Protein AF-0000000080837906 (afdb_homodimer)

Sequence (224 aa):
MLTATIVFLTDDVKPMAIIANVEKIESGSIPNSHRFKILDDYNNLSEENLKKIDYYVKNSFFSSGTLYINDEAYLGVLSLSTEKKVLGIILGRGDIYHSIQEANYILDIRKSMLTATIVFLTDDVKPMAIIANVEKIESGSIPNSHRFKILDDYNNLSEENLKKIDYYVKNSFFSSGTLYINDEAYLGVLSLSTEKKVLGIILGRGDIYHSIQEANYILDIRKS

Nearest PDB structures (foldseek):
  5jv4-assembly2_E  TM=4.848E-01  e=6.427E-02  Mycolicibacterium smegmatis
  2i51-assembly1_A  TM=5.368E-01  e=2.352E-01  Nostoc punctiforme PCC 73102
  6u73-assembly1_A  TM=5.885E-01  e=2.121E+00  Homo sapiens
  6eub-assembly1_A  TM=5.841E-01  e=2.512E+00  Homo sapiens
  3bdx-assembly4_C  TM=2.511E-01  e=5.534E+00  Homo sapiens

Radius of gyration: 17.69 Å; Cα contacts (8 Å, |Δi|>4): 581; chains: 2; bounding box: 36×53×39 Å

Secondary structure (DSSP, 8-state):
-EEEEEEEEBTTS-EEEEEEEEEEE--TTSTTEEEEEEPGGGB---HHHHHHHHHHHHSBSGGG-EEEETTEEEEEEEEEETTTTEEEEEE-SSS---SGGG-SEEEE-B--/-EEEEEEEE-TTS-EEEEEEEEEEE--TTSTTEEEEEEPGGGB---HHHHHHHHHHHHHSSGGG-EEEETTEEEEEEEEEETTTTEEEEEE-SSSS-SSGGG-SEEEE-B--

pLDDT: mean 78.9, std 16.52, range [35.41, 97.19]

Structure (mmCIF, N/CA/C/O backbone):
data_AF-0000000080837906-model_v1
#
loop_
_entity.id
_entity.type
_entity.pdbx_description
1 polymer 'Uncharacterized protein'
#
loop_
_atom_site.group_PDB
_atom_site.id
_atom_site.type_symbol
_atom_site.label_atom_id
_atom_site.label_alt_id
_atom_site.label_comp_id
_atom_site.label_asym_id
_atom_site.label_entity_id
_atom_site.label_seq_id
_atom_site.pdbx_PDB_ins_code
_atom_site.Cartn_x
_atom_site.Cartn_y
_atom_site.Cartn_z
_atom_site.occupancy
_atom_site.B_iso_or_equiv
_atom_site.auth_seq_id
_atom_site.auth_comp_id
_atom_site.auth_asym_id
_atom_site.auth_atom_id
_atom_site.pdbx_PDB_model_num
ATOM 1 N N . MET A 1 1 ? 6.27 -24.312 -0.341 1 88.06 1 MET A N 1
ATOM 2 C CA . MET A 1 1 ? 5.102 -23.641 -0.914 1 88.06 1 MET A CA 1
ATOM 3 C C . MET A 1 1 ? 4.641 -22.5 -0.02 1 88.06 1 MET A C 1
ATOM 5 O O . MET A 1 1 ? 4.598 -22.641 1.203 1 88.06 1 MET A O 1
ATOM 9 N N . LEU A 1 2 ? 4.566 -21.391 -0.572 1 92.31 2 LEU A N 1
ATOM 10 C CA . LEU A 1 2 ? 4.16 -20.188 0.135 1 92.31 2 LEU A CA 1
ATOM 11 C C . LEU A 1 2 ? 2.758 -19.75 -0.282 1 92.31 2 LEU A C 1
ATOM 13 O O . LEU A 1 2 ? 2.268 -20.156 -1.337 1 92.31 2 LEU A O 1
ATOM 17 N N . THR A 1 3 ? 2.146 -19.047 0.655 1 90.44 3 THR A N 1
ATOM 18 C CA . THR A 1 3 ? 0.866 -18.438 0.328 1 90.44 3 THR A CA 1
ATOM 19 C C . THR A 1 3 ? 1.02 -16.922 0.165 1 90.44 3 THR A C 1
ATOM 21 O O . THR A 1 3 ? 1.512 -16.25 1.068 1 90.44 3 THR A O 1
ATOM 24 N N . ALA A 1 4 ? 0.649 -16.484 -1.05 1 90.88 4 ALA A N 1
ATOM 25 C CA . ALA A 1 4 ? 0.619 -15.055 -1.327 1 90.88 4 ALA A CA 1
ATOM 26 C C . ALA A 1 4 ? -0.798 -14.508 -1.206 1 90.88 4 ALA A C 1
ATOM 28 O O . ALA A 1 4 ? -1.74 -15.062 -1.771 1 90.88 4 ALA A O 1
ATOM 29 N N . THR A 1 5 ? -0.917 -13.492 -0.417 1 84.31 5 THR A N 1
ATOM 30 C CA . THR A 1 5 ? -2.15 -12.711 -0.345 1 84.31 5 THR A CA 1
ATOM 31 C C . THR A 1 5 ? -1.899 -11.258 -0.741 1 84.31 5 THR A C 1
ATOM 33 O O . THR A 1 5 ? -1.139 -10.555 -0.077 1 84.31 5 THR A O 1
ATOM 36 N N . ILE A 1 6 ? -2.488 -10.828 -1.843 1 85.62 6 ILE A N 1
ATOM 37 C CA . ILE A 1 6 ? -2.377 -9.445 -2.316 1 85.62 6 ILE A CA 1
ATOM 38 C C . ILE A 1 6 ? -3.645 -8.68 -1.964 1 85.62 6 ILE A C 1
ATOM 40 O O . ILE A 1 6 ? -4.746 -9.055 -2.379 1 85.62 6 ILE A O 1
ATOM 44 N N . VAL A 1 7 ? -3.496 -7.68 -1.191 1 76.88 7 VAL A N 1
ATOM 45 C CA . VAL A 1 7 ? -4.625 -6.832 -0.827 1 76.88 7 VAL A CA 1
ATOM 46 C C . VAL A 1 7 ? -4.492 -5.473 -1.508 1 76.88 7 VAL A C 1
ATOM 48 O O . VAL A 1 7 ? -3.418 -4.867 -1.493 1 76.88 7 VAL A O 1
ATOM 51 N N . PHE A 1 8 ? -5.594 -5.117 -2.236 1 75.12 8 PHE A N 1
ATOM 52 C CA . PHE A 1 8 ? -5.547 -3.848 -2.951 1 75.12 8 PHE A CA 1
ATOM 53 C C . PHE A 1 8 ? -6.945 -3.264 -3.111 1 75.12 8 PHE A C 1
ATOM 55 O O . PHE A 1 8 ? -7.941 -3.928 -2.812 1 75.12 8 PHE A O 1
ATOM 62 N N . LEU A 1 9 ? -6.988 -2.09 -3.564 1 68.62 9 LEU A N 1
ATOM 63 C CA . LEU A 1 9 ? -8.258 -1.416 -3.807 1 68.62 9 LEU A CA 1
ATOM 64 C C . LEU A 1 9 ? -8.672 -1.539 -5.27 1 68.62 9 LEU A C 1
ATOM 66 O O . LEU A 1 9 ? -7.836 -1.418 -6.168 1 68.62 9 LEU A O 1
ATOM 70 N N . THR A 1 10 ? -9.922 -1.831 -5.441 1 72.5 10 THR A N 1
ATOM 71 C CA . THR A 1 10 ? -10.484 -1.793 -6.789 1 72.5 10 THR A CA 1
ATOM 72 C C . THR A 1 10 ? -10.664 -0.353 -7.258 1 72.5 10 THR A C 1
ATOM 74 O O . THR A 1 10 ? -10.336 0.588 -6.531 1 72.5 10 THR A O 1
ATOM 77 N N . ASP A 1 11 ? -11.188 -0.302 -8.539 1 65.5 11 ASP A N 1
ATOM 78 C CA . ASP A 1 11 ? -11.398 1.017 -9.125 1 65.5 11 ASP A CA 1
ATOM 79 C C . ASP A 1 11 ? -12.516 1.768 -8.406 1 65.5 11 ASP A C 1
ATOM 81 O O . ASP A 1 11 ? -12.555 3 -8.422 1 65.5 11 ASP A O 1
ATOM 85 N N . ASP A 1 12 ? -13.375 1.044 -7.746 1 61.69 12 ASP A N 1
ATOM 86 C CA . ASP A 1 12 ? -14.438 1.686 -6.973 1 61.69 12 ASP A CA 1
ATOM 87 C C . ASP A 1 12 ? -14.047 1.81 -5.5 1 61.69 12 ASP A C 1
ATOM 89 O O . ASP A 1 12 ? -14.906 1.987 -4.637 1 61.69 12 ASP A O 1
ATOM 93 N N . VAL A 1 13 ? -12.867 1.464 -5.238 1 57 13 VAL A N 1
ATOM 94 C CA . VAL A 1 13 ? -12.258 1.718 -3.939 1 57 13 VAL A CA 1
ATOM 95 C C . VAL A 1 13 ? -12.797 0.724 -2.912 1 57 13 VAL A C 1
ATOM 97 O O . VAL A 1 13 ? -13.102 1.099 -1.778 1 57 13 VAL A O 1
ATOM 100 N N . LYS A 1 14 ? -13.016 -0.473 -3.355 1 63.84 14 LYS A N 1
ATOM 101 C CA . LYS A 1 14 ? -13.352 -1.576 -2.461 1 63.84 14 LYS A CA 1
ATOM 102 C C . LYS A 1 14 ? -12.164 -2.52 -2.279 1 63.84 14 LYS A C 1
ATOM 104 O O . LYS A 1 14 ? -11.43 -2.789 -3.229 1 63.84 14 LYS A O 1
ATOM 109 N N . PRO A 1 15 ? -12.031 -2.91 -1.065 1 65.56 15 PRO A N 1
ATOM 110 C CA . PRO A 1 15 ? -10.922 -3.842 -0.843 1 65.56 15 PRO A CA 1
ATOM 111 C C . PRO A 1 15 ? -11.141 -5.191 -1.524 1 65.56 15 PRO A C 1
ATOM 113 O O . PRO A 1 15 ? -12.258 -5.715 -1.525 1 65.56 15 PRO A O 1
ATOM 116 N N . MET A 1 16 ? -10.047 -5.625 -2.135 1 79.19 16 MET A N 1
ATOM 117 C CA . MET A 1 16 ? -10.031 -6.938 -2.779 1 79.19 16 MET A CA 1
ATOM 118 C C . MET A 1 16 ? -8.758 -7.699 -2.434 1 79.19 16 MET A C 1
ATOM 120 O O . MET A 1 16 ? -7.707 -7.094 -2.201 1 79.19 16 MET A O 1
ATOM 124 N N . ALA A 1 17 ? -8.953 -9.039 -2.361 1 81.69 17 ALA A N 1
ATOM 125 C CA . ALA A 1 17 ? -7.777 -9.875 -2.129 1 81.69 17 ALA A CA 1
ATOM 126 C C . ALA A 1 17 ? -7.672 -10.977 -3.178 1 81.69 17 ALA A C 1
ATOM 128 O O . ALA A 1 17 ? -8.68 -11.539 -3.604 1 81.69 17 ALA A O 1
ATOM 129 N N . ILE A 1 18 ? -6.484 -11.188 -3.646 1 90.12 18 ILE A N 1
ATOM 130 C CA . ILE A 1 18 ? -6.148 -12.383 -4.414 1 90.12 18 ILE A CA 1
ATOM 131 C C . ILE A 1 18 ? -5.242 -13.289 -3.584 1 90.12 18 ILE A C 1
ATOM 133 O O . ILE A 1 18 ? -4.234 -12.844 -3.037 1 90.12 18 ILE A O 1
ATOM 137 N N . ILE A 1 19 ? -5.633 -14.516 -3.436 1 90.06 19 ILE A N 1
ATOM 138 C CA . ILE A 1 19 ? -4.844 -15.484 -2.682 1 90.06 19 ILE A CA 1
ATOM 139 C C . ILE A 1 19 ? -4.344 -16.578 -3.617 1 90.06 19 ILE A C 1
ATOM 141 O O . ILE A 1 19 ? -5.113 -17.141 -4.406 1 90.06 19 ILE A O 1
ATOM 145 N N . ALA A 1 20 ? -3.049 -16.844 -3.625 1 95.62 20 ALA A N 1
ATOM 146 C CA . ALA A 1 20 ? -2.441 -17.844 -4.5 1 95.62 20 ALA A CA 1
ATOM 147 C C . ALA A 1 20 ? -1.294 -18.562 -3.797 1 95.62 20 ALA A C 1
ATOM 149 O O . ALA A 1 20 ? -0.628 -17.984 -2.934 1 95.62 20 ALA A O 1
ATOM 150 N N . ASN A 1 21 ? -1.134 -19.781 -4.18 1 96.44 21 ASN A N 1
ATOM 151 C CA . ASN A 1 21 ? 0.084 -20.5 -3.814 1 96.44 21 ASN A CA 1
ATOM 152 C C . ASN A 1 21 ? 1.232 -20.172 -4.766 1 96.44 21 ASN A C 1
ATOM 154 O O . ASN A 1 21 ? 1.067 -20.234 -5.984 1 96.44 21 ASN A O 1
ATOM 158 N N . VAL A 1 22 ? 2.352 -19.812 -4.137 1 95.12 22 VAL A N 1
ATOM 159 C CA . VAL A 1 22 ? 3.463 -19.359 -4.965 1 95.12 22 VAL A CA 1
ATOM 160 C C . VAL A 1 22 ? 4.766 -20 -4.48 1 95.12 22 VAL A C 1
ATOM 162 O O . VAL A 1 22 ? 4.793 -20.641 -3.43 1 95.12 22 VAL A O 1
ATOM 165 N N . GLU A 1 23 ? 5.73 -19.953 -5.293 1 95.94 23 GLU A N 1
ATOM 166 C CA . GLU A 1 23 ? 7.105 -20.281 -4.945 1 95.94 23 GLU A CA 1
ATOM 167 C C . GLU A 1 23 ? 8.055 -19.141 -5.301 1 95.94 23 GLU A C 1
ATOM 169 O O . GLU A 1 23 ? 7.902 -18.5 -6.34 1 95.94 23 GLU A O 1
ATOM 174 N N . LYS A 1 24 ? 8.938 -18.906 -4.375 1 92.69 24 LYS A N 1
ATOM 175 C CA . LYS A 1 24 ? 9.914 -17.844 -4.625 1 92.69 24 LYS A CA 1
ATOM 176 C C . LYS A 1 24 ? 10.875 -18.234 -5.738 1 92.69 24 LYS A C 1
ATOM 178 O O . LYS A 1 24 ? 11.344 -19.375 -5.789 1 92.69 24 LYS A O 1
ATOM 183 N N . ILE A 1 25 ? 11.039 -17.312 -6.637 1 92.81 25 ILE A N 1
ATOM 184 C CA . ILE A 1 25 ? 12.008 -17.547 -7.707 1 92.81 25 ILE A CA 1
ATOM 185 C C . ILE A 1 25 ? 13.023 -16.406 -7.734 1 92.81 25 ILE A C 1
ATOM 187 O O . ILE A 1 25 ? 12.852 -15.391 -7.051 1 92.81 25 ILE A O 1
ATOM 191 N N . GLU A 1 26 ? 14.016 -16.562 -8.422 1 86.44 26 GLU A N 1
ATOM 192 C CA . GLU A 1 26 ? 15.086 -15.57 -8.461 1 86.44 26 GLU A CA 1
ATOM 193 C C . GLU A 1 26 ? 14.594 -14.258 -9.062 1 86.44 26 GLU A C 1
ATOM 195 O O . GLU A 1 26 ? 13.844 -14.258 -10.039 1 86.44 26 GLU A O 1
ATOM 200 N N . SER A 1 27 ? 14.812 -13.062 -8.391 1 75.88 27 SER A N 1
ATOM 201 C CA . SER A 1 27 ? 14.312 -11.742 -8.766 1 75.88 27 SER A CA 1
ATOM 202 C C . SER A 1 27 ? 15.102 -11.164 -9.938 1 75.88 27 SER A C 1
ATOM 204 O O . SER A 1 27 ? 14.656 -10.219 -10.586 1 75.88 27 SER A O 1
ATOM 206 N N . GLY A 1 28 ? 15.594 -11.836 -10.742 1 65.94 28 GLY A N 1
ATOM 207 C CA . GLY A 1 28 ? 16.391 -11.352 -11.859 1 65.94 28 GLY A CA 1
ATOM 208 C C . GLY A 1 28 ? 17.234 -10.141 -11.508 1 65.94 28 GLY A C 1
ATOM 209 O O . GLY A 1 28 ? 17.828 -10.078 -10.43 1 65.94 28 GLY A O 1
ATOM 210 N N . SER A 1 29 ? 17.234 -9.078 -12.438 1 67.31 29 SER A N 1
ATOM 211 C CA . SER A 1 29 ? 18.188 -7.973 -12.391 1 67.31 29 SER A CA 1
ATOM 212 C C . SER A 1 29 ? 17.609 -6.789 -11.617 1 67.31 29 SER A C 1
ATOM 214 O O . SER A 1 29 ? 18.297 -5.773 -11.43 1 67.31 29 SER A O 1
ATOM 216 N N . ILE A 1 30 ? 16.5 -6.977 -11.211 1 66.56 30 ILE A N 1
ATOM 217 C CA . ILE A 1 30 ? 15.922 -5.82 -10.523 1 66.56 30 ILE A CA 1
ATOM 218 C C . ILE A 1 30 ? 16.328 -5.836 -9.055 1 66.56 30 ILE A C 1
ATOM 220 O O . ILE A 1 30 ? 16 -6.77 -8.32 1 66.56 30 ILE A O 1
ATOM 224 N N . PRO A 1 31 ? 17.156 -4.898 -8.609 1 67.56 31 PRO A N 1
ATOM 225 C CA . PRO A 1 31 ? 17.562 -4.852 -7.203 1 67.56 31 PRO A CA 1
ATOM 226 C C . PRO A 1 31 ? 16.391 -4.676 -6.246 1 67.56 31 PRO A C 1
ATOM 228 O O . PRO A 1 31 ? 15.359 -4.109 -6.629 1 67.56 31 PRO A O 1
ATOM 231 N N . ASN A 1 32 ? 16.469 -5.297 -5.043 1 69.75 32 ASN A N 1
ATOM 232 C CA . ASN A 1 32 ? 15.477 -5.152 -3.979 1 69.75 32 ASN A CA 1
ATOM 233 C C . ASN A 1 32 ? 14.094 -5.629 -4.426 1 69.75 32 ASN A C 1
ATOM 235 O O . ASN A 1 32 ? 13.094 -4.941 -4.207 1 69.75 32 ASN A O 1
ATOM 239 N N . SER A 1 33 ? 14.156 -6.602 -5.176 1 74.88 33 SER A N 1
ATOM 240 C CA . SER A 1 33 ? 12.891 -7.145 -5.66 1 74.88 33 SER A CA 1
ATOM 241 C C . SER A 1 33 ? 12.766 -8.625 -5.332 1 74.88 33 SER A C 1
ATOM 243 O O . SER A 1 33 ? 13.773 -9.305 -5.09 1 74.88 33 SER A O 1
ATOM 245 N N . HIS A 1 34 ? 11.531 -9.016 -5.121 1 83.12 34 HIS A N 1
ATOM 246 C CA . HIS A 1 34 ? 11.203 -10.43 -4.996 1 83.12 34 HIS A CA 1
ATOM 247 C C . HIS A 1 34 ? 10.266 -10.875 -6.117 1 83.12 34 HIS A C 1
ATOM 249 O O . HIS A 1 34 ? 9.461 -10.086 -6.609 1 83.12 34 HIS A O 1
ATOM 255 N N . ARG A 1 35 ? 10.477 -12.086 -6.52 1 90.06 35 ARG A N 1
ATOM 256 C CA . ARG A 1 35 ? 9.617 -12.695 -7.523 1 90.06 35 ARG A CA 1
ATOM 257 C C . ARG A 1 35 ? 9.078 -14.039 -7.047 1 90.06 35 ARG A C 1
ATOM 259 O O . ARG A 1 35 ? 9.797 -14.797 -6.387 1 90.06 35 ARG A O 1
ATOM 266 N N . PHE A 1 36 ? 7.828 -14.258 -7.445 1 93.31 36 PHE A N 1
ATOM 267 C CA . PHE A 1 36 ? 7.148 -15.492 -7.09 1 93.31 36 PHE A CA 1
ATOM 268 C C . PHE A 1 36 ? 6.453 -16.094 -8.305 1 93.31 36 PHE A C 1
ATOM 270 O O . PHE A 1 36 ? 5.848 -15.383 -9.102 1 93.31 36 PHE A O 1
ATOM 277 N N . LYS A 1 37 ? 6.637 -17.328 -8.438 1 96.56 37 LYS A N 1
ATOM 278 C CA . LYS A 1 37 ? 5.906 -18.047 -9.469 1 96.56 37 LYS A CA 1
ATOM 279 C C . LYS A 1 37 ? 4.582 -18.594 -8.93 1 96.56 37 LYS A C 1
ATOM 281 O O . LYS A 1 37 ? 4.535 -19.172 -7.852 1 96.56 37 LYS A O 1
ATOM 286 N N . ILE A 1 38 ? 3.551 -18.281 -9.656 1 96.81 38 ILE A N 1
ATOM 287 C CA . ILE A 1 38 ? 2.256 -18.875 -9.344 1 96.81 38 ILE A CA 1
ATOM 288 C C . ILE A 1 38 ? 2.236 -20.328 -9.805 1 96.81 38 ILE A C 1
ATOM 290 O O . ILE A 1 38 ? 2.426 -20.625 -10.992 1 96.81 38 ILE A O 1
ATOM 294 N N . LEU A 1 39 ? 1.957 -21.188 -8.922 1 95.56 39 LEU A N 1
ATOM 295 C CA . LEU A 1 39 ? 2.127 -22.609 -9.164 1 95.56 39 LEU A CA 1
ATOM 296 C C . LEU A 1 39 ? 0.871 -23.203 -9.797 1 95.56 39 LEU A C 1
ATOM 298 O O . LEU A 1 39 ? -0.19 -23.234 -9.164 1 95.56 39 LEU A O 1
ATOM 302 N N . ASP A 1 40 ? 1.043 -23.812 -10.914 1 94 40 ASP A N 1
ATOM 303 C CA . ASP A 1 40 ? -0.081 -24.375 -11.656 1 94 40 ASP A CA 1
ATOM 304 C C . ASP A 1 40 ? -0.766 -25.484 -10.852 1 94 40 ASP A C 1
ATOM 306 O O . ASP A 1 40 ? -1.996 -25.547 -10.797 1 94 40 ASP A O 1
ATOM 310 N N . ASP A 1 41 ? 0.037 -26.266 -10.242 1 94.25 41 ASP A N 1
ATOM 311 C CA . ASP A 1 41 ? -0.481 -27.469 -9.594 1 94.25 41 ASP A CA 1
ATOM 312 C C . ASP A 1 41 ? -1.216 -27.125 -8.305 1 94.25 41 ASP A C 1
ATOM 314 O O . ASP A 1 41 ? -1.979 -27.938 -7.777 1 94.25 41 ASP A O 1
ATOM 318 N N . TYR A 1 42 ? -1.027 -25.969 -7.871 1 96 42 TYR A N 1
ATOM 319 C CA . TYR A 1 42 ? -1.567 -25.641 -6.555 1 96 42 TYR A CA 1
ATOM 320 C C . TYR A 1 42 ? -2.572 -24.5 -6.648 1 96 42 TYR A C 1
ATOM 322 O O . TYR A 1 42 ? -3.086 -24.031 -5.629 1 96 42 TYR A O 1
ATOM 330 N N . ASN A 1 43 ? -2.838 -24.047 -7.855 1 96.81 43 ASN A N 1
ATOM 331 C CA . ASN A 1 43 ? -3.797 -22.969 -8.094 1 96.81 43 ASN A CA 1
ATOM 332 C C . ASN A 1 43 ? -4.754 -23.312 -9.227 1 96.81 43 ASN A C 1
ATOM 334 O O . ASN A 1 43 ? -4.402 -24.078 -10.133 1 96.81 43 ASN A O 1
ATOM 338 N N . ASN A 1 44 ? -5.973 -22.859 -9.094 1 97.06 44 ASN A N 1
ATOM 339 C CA . ASN A 1 44 ? -6.93 -22.922 -10.195 1 97.06 44 ASN A CA 1
ATOM 340 C C . ASN A 1 44 ? -6.719 -21.781 -11.188 1 97.06 44 ASN A C 1
ATOM 342 O O . ASN A 1 44 ? -7.324 -20.719 -11.055 1 97.06 44 ASN A O 1
ATOM 346 N N . LEU A 1 45 ? -5.949 -22.062 -12.219 1 96.38 45 LEU A N 1
ATOM 347 C CA . LEU A 1 45 ? -5.605 -21.062 -13.211 1 96.38 45 LEU A CA 1
ATOM 348 C C . LEU A 1 45 ? -6.434 -21.234 -14.484 1 96.38 45 LEU A C 1
ATOM 350 O O . LEU A 1 45 ? -5.898 -21.172 -15.594 1 96.38 45 LEU A O 1
ATOM 354 N N . SER A 1 46 ? -7.641 -21.484 -14.273 1 94.75 46 SER A N 1
ATOM 355 C CA . SER A 1 46 ? -8.562 -21.562 -15.398 1 94.75 46 SER A CA 1
ATOM 356 C C . SER A 1 46 ? -8.602 -20.25 -16.172 1 94.75 46 SER A C 1
ATOM 358 O O . SER A 1 46 ? -8.219 -19.203 -15.633 1 94.75 46 SER A O 1
ATOM 360 N N . GLU A 1 47 ? -9.125 -20.328 -17.406 1 93.88 47 GLU A N 1
ATOM 361 C CA . GLU A 1 47 ? -9.273 -19.125 -18.234 1 93.88 47 GLU A CA 1
ATOM 362 C C . GLU A 1 47 ? -10.109 -18.078 -17.516 1 93.88 47 GLU A C 1
ATOM 364 O O . GLU A 1 47 ? -9.797 -16.875 -17.562 1 93.88 47 GLU A O 1
ATOM 369 N N . GLU A 1 48 ? -11.117 -18.5 -16.859 1 93.94 48 GLU A N 1
ATOM 370 C CA . GLU A 1 48 ? -12 -17.609 -16.125 1 93.94 48 GLU A CA 1
ATOM 371 C C . GLU A 1 48 ? -11.242 -16.875 -15.016 1 93.94 48 GLU A C 1
ATOM 373 O O . GLU A 1 48 ? -11.336 -15.648 -14.898 1 93.94 48 GLU A O 1
ATOM 378 N N . ASN A 1 49 ? -10.492 -17.656 -14.258 1 94.81 49 ASN A N 1
ATOM 379 C CA . ASN A 1 49 ? -9.75 -17.047 -13.164 1 94.81 49 ASN A CA 1
ATOM 380 C C . ASN A 1 49 ? -8.633 -16.141 -13.68 1 94.81 49 ASN A C 1
ATOM 382 O O . ASN A 1 49 ? -8.391 -15.062 -13.117 1 94.81 49 ASN A O 1
ATOM 386 N N . LEU A 1 50 ? -8.008 -16.531 -14.758 1 96 50 LEU A N 1
ATOM 387 C CA . LEU A 1 50 ? -6.953 -15.719 -15.344 1 96 50 LEU A CA 1
ATOM 388 C C . LEU A 1 50 ? -7.508 -14.391 -15.859 1 96 50 LEU A C 1
ATOM 390 O O . LEU A 1 50 ? -6.887 -13.344 -15.68 1 96 50 LEU A O 1
ATOM 394 N N . LYS A 1 51 ? -8.664 -14.43 -16.422 1 94.12 51 LYS A N 1
ATOM 395 C CA . LYS A 1 51 ? -9.32 -13.211 -16.906 1 94.12 51 LYS A CA 1
ATOM 396 C C . LYS A 1 51 ? -9.664 -12.281 -15.734 1 94.12 51 LYS A C 1
ATOM 398 O O . LYS A 1 51 ? -9.508 -11.062 -15.836 1 94.12 51 LYS A O 1
ATOM 403 N N . LYS A 1 52 ? -10.156 -12.883 -14.719 1 93.25 52 LYS A N 1
ATOM 404 C CA . LYS A 1 52 ? -10.469 -12.078 -13.539 1 93.25 52 LYS A CA 1
ATOM 405 C C . LYS A 1 52 ? -9.219 -11.398 -12.984 1 93.25 52 LYS A C 1
ATOM 407 O O . LYS A 1 52 ? -9.242 -10.211 -12.672 1 93.25 52 LYS A O 1
ATOM 412 N N . ILE A 1 53 ? -8.172 -12.164 -12.844 1 95.06 53 ILE A N 1
ATOM 413 C CA . ILE A 1 53 ? -6.918 -11.609 -12.352 1 95.06 53 ILE A CA 1
ATOM 414 C C . ILE A 1 53 ? -6.469 -10.461 -13.25 1 95.06 53 ILE A C 1
ATOM 416 O O . ILE A 1 53 ? -6.168 -9.367 -12.758 1 95.06 53 ILE A O 1
ATOM 420 N N . ASP A 1 54 ? -6.48 -10.648 -14.539 1 93.88 54 ASP A N 1
ATOM 421 C CA . ASP A 1 54 ? -6.066 -9.617 -15.484 1 93.88 54 ASP A CA 1
ATOM 422 C C . ASP A 1 54 ? -6.934 -8.367 -15.352 1 93.88 54 ASP A C 1
ATOM 424 O O . ASP A 1 54 ? -6.426 -7.242 -15.383 1 93.88 54 ASP A O 1
ATOM 428 N N . TYR A 1 55 ? -8.164 -8.578 -15.242 1 90.75 55 TYR A N 1
ATOM 429 C CA . TYR A 1 55 ? -9.094 -7.469 -15.078 1 90.75 55 TYR A CA 1
ATOM 430 C C . TYR A 1 55 ? -8.727 -6.625 -13.867 1 90.75 55 TYR A C 1
ATOM 432 O O . TYR A 1 55 ? -8.609 -5.398 -13.969 1 90.75 55 TYR A O 1
ATOM 440 N N . TYR A 1 56 ? -8.5 -7.242 -12.742 1 85.81 56 TYR A N 1
ATOM 441 C CA . TYR A 1 56 ? -8.234 -6.504 -11.508 1 85.81 56 TYR A CA 1
ATOM 442 C C . TYR A 1 56 ? -6.844 -5.887 -11.523 1 85.81 56 TYR A C 1
ATOM 444 O O . TYR A 1 56 ? -6.648 -4.77 -11.039 1 85.81 56 TYR A O 1
ATOM 452 N N . VAL A 1 57 ? -5.914 -6.559 -12.102 1 87.81 57 VAL A N 1
ATOM 453 C CA . VAL A 1 57 ? -4.559 -6.027 -12.18 1 87.81 57 VAL A CA 1
ATOM 454 C C . VAL A 1 57 ? -4.547 -4.77 -13.047 1 87.81 57 VAL A C 1
ATOM 456 O O . VAL A 1 57 ? -3.867 -3.791 -12.719 1 87.81 57 VAL A O 1
ATOM 459 N N . LYS A 1 58 ? -5.379 -4.738 -14.055 1 84.5 58 LYS A N 1
ATOM 460 C CA . LYS A 1 58 ? -5.367 -3.65 -15.023 1 84.5 58 LYS A CA 1
ATOM 461 C C . LYS A 1 58 ? -6.27 -2.504 -14.578 1 84.5 58 LYS A C 1
ATOM 463 O O . LYS A 1 58 ? -5.992 -1.34 -14.875 1 84.5 58 LYS A O 1
ATOM 468 N N . ASN A 1 59 ? -7.309 -2.809 -13.836 1 79.31 59 ASN A N 1
ATOM 469 C CA . ASN A 1 59 ? -8.359 -1.817 -13.625 1 79.31 59 ASN A CA 1
ATOM 470 C C . ASN A 1 59 ? -8.516 -1.479 -12.141 1 79.31 59 ASN A C 1
ATOM 472 O O . ASN A 1 59 ? -9.617 -1.14 -11.695 1 79.31 59 ASN A O 1
ATOM 476 N N . SER A 1 60 ? -7.488 -1.676 -11.344 1 73.12 60 SER A N 1
ATOM 477 C CA . SER A 1 60 ? -7.535 -1.382 -9.914 1 73.12 60 SER A CA 1
ATOM 478 C C . SER A 1 60 ? -6.25 -0.714 -9.445 1 73.12 60 SER A C 1
ATOM 480 O O . SER A 1 60 ? -5.398 -0.354 -10.258 1 73.12 60 SER A O 1
ATOM 482 N N . PHE A 1 61 ? -6.141 -0.509 -8.203 1 69.38 61 PHE A N 1
ATOM 483 C CA . PHE A 1 61 ? -4.926 0.026 -7.602 1 69.38 61 PHE A CA 1
ATOM 484 C C . PHE A 1 61 ? -3.998 -1.1 -7.16 1 69.38 61 PHE A C 1
ATOM 486 O O . PHE A 1 61 ? -3.461 -1.071 -6.051 1 69.38 61 PHE A O 1
ATOM 493 N N . PHE A 1 62 ? -3.869 -2.107 -7.984 1 79.31 62 PHE A N 1
ATOM 494 C CA . PHE A 1 62 ? -3.105 -3.312 -7.688 1 79.31 62 PHE A CA 1
ATOM 495 C C . PHE A 1 62 ? -1.657 -2.969 -7.359 1 79.31 62 PHE A C 1
ATOM 497 O O . PHE A 1 62 ? -1.101 -3.469 -6.379 1 79.31 62 PHE A O 1
ATOM 504 N N . SER A 1 63 ? -1.076 -2.102 -8.133 1 76.38 63 SER A N 1
ATOM 505 C CA . SER A 1 63 ? 0.349 -1.814 -8 1 76.38 63 SER A CA 1
ATOM 506 C C . SER A 1 63 ? 0.668 -1.189 -6.648 1 76.38 63 SER A C 1
ATOM 508 O O . SER A 1 63 ? 1.811 -1.24 -6.191 1 76.38 63 SER A O 1
ATOM 510 N N . SER A 1 64 ? -0.357 -0.642 -6.051 1 70.81 64 SER A N 1
ATOM 511 C CA . SER A 1 64 ? -0.162 0.008 -4.762 1 70.81 64 SER A CA 1
ATOM 512 C C . SER A 1 64 ? -0.668 -0.869 -3.619 1 70.81 64 SER A C 1
ATOM 514 O O . SER A 1 64 ? -0.8 -0.405 -2.484 1 70.81 64 SER A O 1
ATOM 516 N N . GLY A 1 65 ? -0.937 -2.045 -3.902 1 74.69 65 GLY A N 1
ATOM 517 C CA . GLY A 1 65 ? -1.434 -2.967 -2.895 1 74.69 65 GLY A CA 1
ATOM 518 C C . GLY A 1 65 ? -0.349 -3.471 -1.961 1 74.69 65 GLY A C 1
ATOM 519 O O . GLY A 1 65 ? 0.808 -3.059 -2.064 1 74.69 65 GLY A O 1
ATOM 520 N N . THR A 1 66 ? -0.783 -4.285 -1.04 1 71.88 66 THR A N 1
ATOM 521 C CA . THR A 1 66 ? 0.112 -4.914 -0.073 1 71.88 66 THR A CA 1
ATOM 522 C C . THR A 1 66 ? 0.208 -6.414 -0.32 1 71.88 66 THR A C 1
ATOM 524 O O . THR A 1 66 ? -0.802 -7.074 -0.577 1 71.88 66 THR A O 1
ATOM 527 N N . LEU A 1 67 ? 1.386 -6.84 -0.321 1 80.81 67 LEU A N 1
ATOM 528 C CA . LEU A 1 67 ? 1.633 -8.273 -0.474 1 80.81 67 LEU A CA 1
ATOM 529 C C . LEU A 1 67 ? 1.948 -8.914 0.872 1 80.81 67 LEU A C 1
ATOM 531 O O . LEU A 1 67 ? 2.828 -8.445 1.598 1 80.81 67 LEU A O 1
ATOM 535 N N . TYR A 1 68 ? 1.198 -9.953 1.127 1 73.31 68 TYR A N 1
ATOM 536 C CA . TYR A 1 68 ? 1.521 -10.812 2.264 1 73.31 68 TYR A CA 1
ATOM 537 C C . TYR A 1 68 ? 2.062 -12.156 1.797 1 73.31 68 TYR A C 1
ATOM 539 O O . TYR A 1 68 ? 1.486 -12.789 0.91 1 73.31 68 TYR A O 1
ATOM 547 N N . ILE A 1 69 ? 3.221 -12.531 2.354 1 80.12 69 ILE A N 1
ATOM 548 C CA . ILE A 1 69 ? 3.746 -13.883 2.203 1 80.12 69 ILE A CA 1
ATOM 549 C C . ILE A 1 69 ? 3.746 -14.594 3.557 1 80.12 69 ILE A C 1
ATOM 551 O O . ILE A 1 69 ? 4.445 -14.172 4.48 1 80.12 69 ILE A O 1
ATOM 555 N N . ASN A 1 70 ? 3.064 -15.711 3.627 1 74.75 70 ASN A N 1
ATOM 556 C CA . ASN A 1 70 ? 2.887 -16.406 4.898 1 74.75 70 ASN A CA 1
ATOM 557 C C . ASN A 1 70 ? 2.641 -15.422 6.043 1 74.75 70 ASN A C 1
ATOM 559 O O . ASN A 1 70 ? 3.322 -15.477 7.066 1 74.75 70 ASN A O 1
ATOM 563 N N . ASP A 1 71 ? 1.966 -14.367 5.891 1 61.47 71 ASP A N 1
ATOM 564 C CA . ASP A 1 71 ? 1.483 -13.43 6.895 1 61.47 71 ASP A CA 1
ATOM 565 C C . ASP A 1 71 ? 2.461 -12.273 7.082 1 61.47 71 ASP A C 1
ATOM 567 O O . ASP A 1 71 ? 2.281 -11.438 7.969 1 61.47 71 ASP A O 1
ATOM 571 N N . GLU A 1 72 ? 3.57 -12.367 6.387 1 64.25 72 GLU A N 1
ATOM 572 C CA . GLU A 1 72 ? 4.484 -11.227 6.395 1 64.25 72 GLU A CA 1
ATOM 573 C C . GLU A 1 72 ? 4.121 -10.219 5.309 1 64.25 72 GLU A C 1
ATOM 575 O O . GLU A 1 72 ? 3.873 -10.594 4.164 1 64.25 72 GLU A O 1
ATOM 580 N N . ALA A 1 73 ? 4.102 -9.023 5.688 1 66.44 73 ALA A N 1
ATOM 581 C CA . ALA A 1 73 ? 3.697 -7.98 4.75 1 66.44 73 ALA A CA 1
ATOM 582 C C . ALA A 1 73 ? 4.906 -7.387 4.035 1 66.44 73 ALA A C 1
ATOM 584 O O . ALA A 1 73 ? 5.938 -7.121 4.66 1 66.44 73 ALA A O 1
ATOM 585 N N . TYR A 1 74 ? 4.797 -7.285 2.703 1 68.56 74 TYR A N 1
ATOM 586 C CA . TYR A 1 74 ? 5.766 -6.617 1.843 1 68.56 74 TYR A CA 1
ATOM 587 C C . TYR A 1 74 ? 5.172 -5.355 1.228 1 68.56 74 TYR A C 1
ATOM 589 O O . TYR A 1 74 ? 4.07 -5.387 0.678 1 68.56 74 TYR A O 1
ATOM 597 N N . LEU A 1 75 ? 5.938 -4.316 1.379 1 66.38 75 LEU A N 1
ATOM 598 C CA . LEU A 1 75 ? 5.531 -3.061 0.757 1 66.38 75 LEU A CA 1
ATOM 599 C C . LEU A 1 75 ? 6.402 -2.746 -0.455 1 66.38 75 LEU A C 1
ATOM 601 O O . LEU A 1 75 ? 7.617 -2.961 -0.425 1 66.38 75 LEU A O 1
ATOM 605 N N . GLY A 1 76 ? 5.629 -2.27 -1.469 1 68.56 76 GLY A N 1
ATOM 606 C CA . GLY A 1 76 ? 6.316 -1.919 -2.701 1 68.56 76 GLY A CA 1
ATOM 607 C C . GLY A 1 76 ? 5.391 -1.82 -3.896 1 68.56 76 GLY A C 1
ATOM 608 O O . GLY A 1 76 ? 4.18 -1.634 -3.736 1 68.56 76 GLY A O 1
ATOM 609 N N . VAL A 1 77 ? 6.074 -1.775 -5.051 1 72.38 77 VAL A N 1
ATOM 610 C CA . VAL A 1 77 ? 5.312 -1.764 -6.293 1 72.38 77 VAL A CA 1
ATOM 611 C C . VAL A 1 77 ? 5.086 -3.195 -6.777 1 72.38 77 VAL A C 1
ATOM 613 O O . VAL A 1 77 ? 6.047 -3.943 -6.988 1 72.38 77 VAL A O 1
ATOM 616 N N . LEU A 1 78 ? 3.812 -3.475 -6.852 1 83.25 78 LEU A N 1
ATOM 617 C CA . LEU A 1 78 ? 3.449 -4.844 -7.207 1 83.25 78 LEU A CA 1
ATOM 618 C C . LEU A 1 78 ? 3.264 -4.984 -8.711 1 83.25 78 LEU A C 1
ATOM 620 O O . LEU A 1 78 ? 2.85 -4.035 -9.383 1 83.25 78 LEU A O 1
ATOM 624 N N . SER A 1 79 ? 3.635 -6.141 -9.188 1 86.5 79 SER A N 1
ATOM 625 C CA . SER A 1 79 ? 3.322 -6.559 -10.555 1 86.5 79 SER A CA 1
ATOM 626 C C . SER A 1 79 ? 2.875 -8.016 -10.594 1 86.5 79 SER A C 1
ATOM 628 O O . SER A 1 79 ? 3.33 -8.836 -9.789 1 86.5 79 SER A O 1
ATOM 630 N N . LEU A 1 80 ? 1.934 -8.32 -11.516 1 94.75 80 LEU A N 1
ATOM 631 C CA . LEU A 1 80 ? 1.471 -9.688 -11.719 1 94.75 80 LEU A CA 1
ATOM 632 C C . LEU A 1 80 ? 1.224 -9.961 -13.203 1 94.75 80 LEU A C 1
ATOM 634 O O . LEU A 1 80 ? 0.462 -9.242 -13.852 1 94.75 80 LEU A O 1
ATOM 638 N N . SER A 1 81 ? 1.958 -10.906 -13.734 1 93.75 81 SER A N 1
ATOM 639 C CA . SER A 1 81 ? 1.753 -11.375 -15.102 1 93.75 81 SER A CA 1
ATOM 640 C C . SER A 1 81 ? 1.079 -12.742 -15.125 1 93.75 81 SER A C 1
ATOM 642 O O . SER A 1 81 ? 1.666 -13.734 -14.695 1 93.75 81 SER A O 1
ATOM 644 N N . THR A 1 82 ? -0.069 -12.852 -15.672 1 94.56 82 THR A N 1
ATOM 645 C CA . THR A 1 82 ? -0.749 -14.133 -15.781 1 94.56 82 THR A CA 1
ATOM 646 C C . THR A 1 82 ? -0.141 -14.977 -16.906 1 94.56 82 THR A C 1
ATOM 648 O O . THR A 1 82 ? -0.2 -16.203 -16.859 1 94.56 82 THR A O 1
ATOM 651 N N . GLU A 1 83 ? 0.425 -14.297 -17.891 1 93.44 83 GLU A N 1
ATOM 652 C CA . GLU A 1 83 ? 1.107 -14.992 -18.984 1 93.44 83 GLU A CA 1
ATOM 653 C C . GLU A 1 83 ? 2.342 -15.734 -18.469 1 93.44 83 GLU A C 1
ATOM 655 O O . GLU A 1 83 ? 2.521 -16.922 -18.766 1 93.44 83 GLU A O 1
ATOM 660 N N . LYS A 1 84 ? 3.09 -15.094 -17.703 1 93.5 84 LYS A N 1
ATOM 661 C CA . LYS A 1 84 ? 4.32 -15.672 -17.172 1 93.5 84 LYS A CA 1
ATOM 662 C C . LYS A 1 84 ? 4.07 -16.344 -15.82 1 93.5 84 LYS A C 1
ATOM 664 O O . LYS A 1 84 ? 4.914 -17.094 -15.336 1 93.5 84 LYS A O 1
ATOM 669 N N . LYS A 1 85 ? 2.9 -16.062 -15.203 1 95.19 85 LYS A N 1
ATOM 670 C CA . LYS A 1 85 ? 2.518 -16.578 -13.891 1 95.19 85 LYS A CA 1
ATOM 671 C C . LYS A 1 85 ? 3.529 -16.156 -12.828 1 95.19 85 LYS A C 1
ATOM 673 O O . LYS A 1 85 ? 3.949 -16.984 -12.008 1 95.19 85 LYS A O 1
ATOM 678 N N . VAL A 1 86 ? 3.871 -14.93 -12.922 1 94.94 86 VAL A N 1
ATOM 679 C CA . VAL A 1 86 ? 4.887 -14.406 -12.016 1 94.94 86 VAL A CA 1
ATOM 680 C C . VAL A 1 86 ? 4.336 -13.203 -11.258 1 94.94 86 VAL A C 1
ATOM 682 O O . VAL A 1 86 ? 3.764 -12.289 -11.852 1 94.94 86 VAL A O 1
ATOM 685 N N . LEU A 1 87 ? 4.41 -13.281 -9.984 1 95.56 87 LEU A N 1
ATOM 686 C CA . LEU A 1 87 ? 4.172 -12.18 -9.062 1 95.56 87 LEU A CA 1
ATOM 687 C C . LEU A 1 87 ? 5.48 -11.516 -8.648 1 95.56 87 LEU A C 1
ATOM 689 O O . LEU A 1 87 ? 6.438 -12.203 -8.281 1 95.56 87 LEU A O 1
ATOM 693 N N . GLY A 1 88 ? 5.5 -10.227 -8.805 1 88.81 88 GLY A N 1
ATOM 694 C CA . GLY A 1 88 ? 6.695 -9.484 -8.438 1 88.81 88 GLY A CA 1
ATOM 695 C C . GLY A 1 88 ? 6.414 -8.32 -7.504 1 88.81 88 GLY A C 1
ATOM 696 O O . GLY A 1 88 ? 5.316 -7.758 -7.52 1 88.81 88 GLY A O 1
ATOM 697 N N . ILE A 1 89 ? 7.465 -8.078 -6.711 1 83.31 89 ILE A N 1
ATOM 698 C CA . ILE A 1 89 ? 7.426 -6.867 -5.895 1 83.31 89 ILE A CA 1
ATOM 699 C C . ILE A 1 89 ? 8.797 -6.199 -5.891 1 83.31 89 ILE A C 1
ATOM 701 O O . ILE A 1 89 ? 9.82 -6.875 -5.805 1 83.31 89 ILE A O 1
ATOM 705 N N . ILE A 1 90 ? 8.852 -5.102 -6.277 1 74.94 90 ILE A N 1
ATOM 706 C CA . ILE A 1 90 ? 10.031 -4.277 -6.086 1 74.94 90 ILE A CA 1
ATOM 707 C C . ILE A 1 90 ? 9.938 -3.539 -4.75 1 74.94 90 ILE A C 1
ATOM 709 O O . ILE A 1 90 ? 9.047 -2.719 -4.551 1 74.94 90 ILE A O 1
ATOM 713 N N . LEU A 1 91 ? 10.828 -4.215 -3.98 1 60.56 91 LEU A N 1
ATOM 714 C CA . LEU A 1 91 ? 10.781 -3.676 -2.625 1 60.56 91 LEU A CA 1
ATOM 715 C C . LEU A 1 91 ? 11.398 -2.279 -2.574 1 60.56 91 LEU A C 1
ATOM 717 O O . LEU A 1 91 ? 12.258 -1.946 -3.391 1 60.56 91 LEU A O 1
ATOM 721 N N . GLY A 1 92 ? 10.906 -1.501 -1.96 1 46.72 92 GLY A N 1
ATOM 722 C CA . GLY A 1 92 ? 11.719 -0.334 -1.646 1 46.72 92 GLY A CA 1
ATOM 723 C C . GLY A 1 92 ? 12.977 -0.673 -0.876 1 46.72 92 GLY A C 1
ATOM 724 O O . GLY A 1 92 ? 13.148 -1.804 -0.414 1 46.72 92 GLY A O 1
ATOM 725 N N . ARG A 1 93 ? 14.219 -0.179 -1.189 1 37.03 93 ARG A N 1
ATOM 726 C CA . ARG A 1 93 ? 15.523 -0.567 -0.664 1 37.03 93 ARG A CA 1
ATOM 727 C C . ARG A 1 93 ? 15.383 -1.269 0.683 1 37.03 93 ARG A C 1
ATOM 729 O O . ARG A 1 93 ? 16.266 -2.021 1.092 1 37.03 93 ARG A O 1
ATOM 736 N N . GLY A 1 94 ? 14.773 -0.762 1.703 1 35.72 94 GLY A N 1
ATOM 737 C CA . GLY A 1 94 ? 14.914 -1.416 2.994 1 35.72 94 GLY A CA 1
ATOM 738 C C . GLY A 1 94 ? 14.094 -2.684 3.115 1 35.72 94 GLY A C 1
ATOM 739 O O . GLY A 1 94 ? 13.312 -3.01 2.219 1 35.72 94 GLY A O 1
ATOM 740 N N . ASP A 1 95 ? 14.414 -3.586 4.027 1 35.94 95 ASP A N 1
ATOM 741 C CA . ASP A 1 95 ? 13.844 -4.867 4.441 1 35.94 95 ASP A CA 1
ATOM 742 C C . ASP A 1 95 ? 12.32 -4.836 4.379 1 35.94 95 ASP A C 1
ATOM 744 O O . ASP A 1 95 ? 11.711 -3.76 4.34 1 35.94 95 ASP A O 1
ATOM 748 N N . ILE A 1 96 ? 11.703 -6.074 4.328 1 41.66 96 ILE A N 1
ATOM 749 C CA . ILE A 1 96 ? 10.305 -6.398 4.59 1 41.66 96 ILE A CA 1
ATOM 750 C C . ILE A 1 96 ? 9.734 -5.414 5.605 1 41.66 96 ILE A C 1
ATOM 752 O O . ILE A 1 96 ? 10.297 -5.227 6.684 1 41.66 96 ILE A O 1
ATOM 756 N N . TYR A 1 97 ? 9.406 -4.223 5.277 1 40.06 97 TYR A N 1
ATOM 757 C CA . TYR A 1 97 ? 9 -3.26 6.289 1 40.06 97 TYR A CA 1
ATOM 758 C C . TYR A 1 97 ? 7.789 -3.77 7.066 1 40.06 97 TYR A C 1
ATOM 760 O O . TYR A 1 97 ? 6.727 -4.008 6.484 1 40.06 97 TYR A O 1
ATOM 768 N N . HIS A 1 98 ? 8.125 -4.57 7.988 1 41.09 98 HIS A N 1
ATOM 769 C CA . HIS A 1 98 ? 7.133 -4.984 8.969 1 41.09 98 HIS A CA 1
ATOM 770 C C . HIS A 1 98 ? 6.723 -3.818 9.859 1 41.09 98 HIS A C 1
ATOM 772 O O . HIS A 1 98 ? 5.672 -3.865 10.508 1 41.09 98 HIS A O 1
ATOM 778 N N . SER A 1 99 ? 7.816 -2.947 10.172 1 42.44 99 SER A N 1
ATOM 779 C CA . SER A 1 99 ? 7.641 -1.934 11.203 1 42.44 99 SER A CA 1
ATOM 780 C C . SER A 1 99 ? 8.328 -0.627 10.82 1 42.44 99 SER A C 1
ATOM 782 O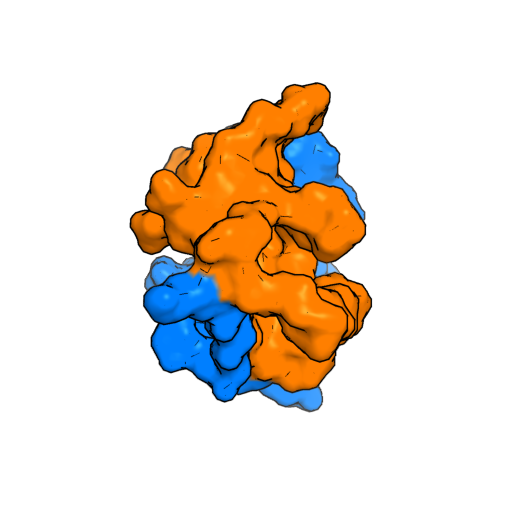 O . SER A 1 99 ? 9.258 -0.623 10.016 1 42.44 99 SER A O 1
ATOM 784 N N . ILE A 1 100 ? 7.766 0.57 11.07 1 47.06 100 ILE A N 1
ATOM 785 C CA . ILE A 1 100 ? 8.312 1.922 11.016 1 47.06 100 ILE A CA 1
ATOM 786 C C . ILE A 1 100 ? 9.797 1.892 11.359 1 47.06 100 ILE A C 1
ATOM 788 O O . ILE A 1 100 ? 10.586 2.674 10.82 1 47.06 100 ILE A O 1
ATOM 792 N N . GLN A 1 101 ? 10.195 1.052 12.164 1 48.78 101 GLN A N 1
ATOM 793 C CA . GLN A 1 101 ? 11.555 1.009 12.688 1 48.78 101 GLN A CA 1
ATOM 794 C C . GLN A 1 101 ? 12.562 0.674 11.586 1 48.78 101 GLN A C 1
ATOM 796 O O . GLN A 1 101 ? 13.75 0.95 11.727 1 48.78 101 GLN A O 1
ATOM 801 N N . GLU A 1 102 ? 12.07 0.43 10.492 1 50.06 102 GLU A N 1
ATOM 802 C CA . GLU A 1 102 ? 13 -0.024 9.469 1 50.06 102 GLU A CA 1
ATOM 803 C C . GLU A 1 102 ? 13.133 1.008 8.352 1 50.06 102 GLU A C 1
ATOM 805 O O . GLU A 1 102 ? 13.797 0.759 7.344 1 50.06 102 GLU A O 1
ATOM 810 N N . ALA A 1 103 ? 12.516 2.051 8.484 1 57.38 103 ALA A N 1
ATOM 811 C CA . ALA A 1 103 ? 12.6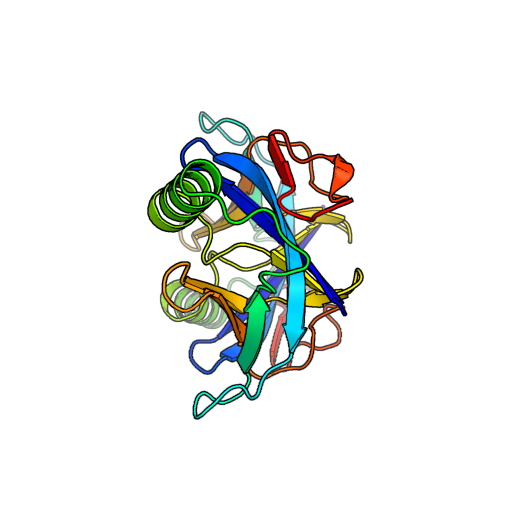72 3.096 7.48 1 57.38 103 ALA A CA 1
ATOM 812 C C . ALA A 1 103 ? 14.086 3.658 7.488 1 57.38 103 ALA A C 1
ATOM 814 O O . 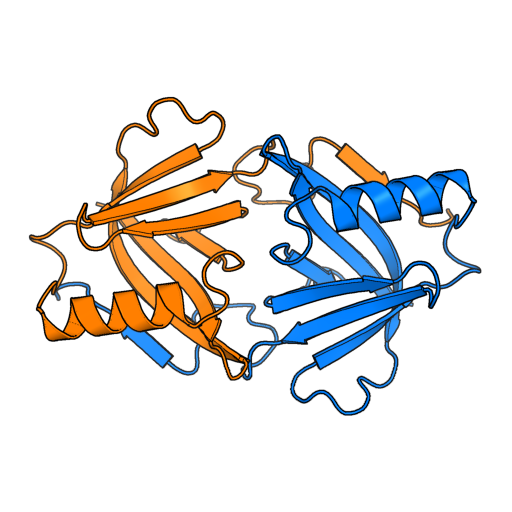ALA A 1 103 ? 14.648 3.924 8.555 1 57.38 103 ALA A O 1
ATOM 815 N N . ASN A 1 104 ? 14.727 3.611 6.316 1 64.06 104 ASN A N 1
ATOM 816 C CA . ASN A 1 104 ? 16.078 4.152 6.172 1 64.06 104 ASN A CA 1
ATOM 817 C C . ASN A 1 104 ? 16.109 5.648 6.457 1 64.06 104 ASN A C 1
ATOM 819 O O . ASN A 1 104 ? 17.109 6.168 6.957 1 64.06 104 ASN A O 1
ATOM 823 N N . TYR A 1 105 ? 14.992 6.359 6.008 1 75.5 105 TYR A N 1
ATOM 824 C CA . TYR A 1 105 ? 14.859 7.801 6.191 1 75.5 105 TYR A CA 1
ATOM 825 C C . TYR A 1 105 ? 13.531 8.141 6.859 1 75.5 105 TYR A C 1
ATOM 827 O O . TYR A 1 105 ? 12.492 7.578 6.516 1 75.5 105 TYR A O 1
ATOM 835 N N . ILE A 1 106 ? 13.727 8.844 7.977 1 84.44 106 ILE A N 1
ATOM 836 C CA . ILE A 1 106 ? 12.531 9.305 8.672 1 84.44 106 ILE A CA 1
ATOM 837 C C . ILE A 1 106 ? 12.477 10.828 8.648 1 84.44 106 ILE A C 1
ATOM 839 O O . ILE A 1 106 ? 13.422 11.5 9.078 1 84.44 106 ILE A O 1
ATOM 843 N N . LEU A 1 107 ? 11.438 11.367 7.953 1 91.12 107 LEU A N 1
ATOM 844 C CA . LEU A 1 107 ? 11.109 12.781 8.078 1 91.12 107 LEU A CA 1
ATOM 845 C C . LEU A 1 107 ? 10.047 13.008 9.148 1 91.12 107 LEU A C 1
ATOM 847 O O . LEU A 1 107 ? 8.852 12.859 8.883 1 91.12 107 LEU A O 1
ATOM 851 N N . ASP A 1 108 ? 10.547 13.25 10.312 1 92.12 108 ASP A N 1
ATOM 852 C CA . ASP A 1 108 ? 9.664 13.57 11.43 1 92.12 108 ASP A CA 1
ATOM 853 C C . ASP A 1 108 ? 9.445 15.078 11.539 1 92.12 108 ASP A C 1
ATOM 855 O O . ASP A 1 108 ? 10.367 15.828 11.875 1 92.12 108 ASP A O 1
ATOM 859 N N . ILE A 1 109 ? 8.156 15.531 11.188 1 94.69 109 ILE A N 1
ATOM 860 C CA . ILE A 1 109 ? 7.926 16.969 11.18 1 94.69 109 ILE A CA 1
ATOM 861 C C . ILE A 1 109 ? 7.148 17.391 12.422 1 94.69 109 ILE A C 1
ATOM 863 O O . ILE A 1 109 ? 6.695 18.531 12.531 1 94.69 109 ILE A O 1
ATOM 867 N N . ARG A 1 110 ? 6.957 16.453 13.336 1 93.25 110 ARG A N 1
ATOM 868 C CA . ARG A 1 110 ? 6.242 16.812 14.555 1 93.25 110 ARG A CA 1
ATOM 869 C C . ARG A 1 110 ? 7.066 17.766 15.406 1 93.25 110 ARG A C 1
ATOM 871 O O . ARG A 1 110 ? 8.297 17.672 15.445 1 93.25 110 ARG A O 1
ATOM 878 N N . LYS A 1 111 ? 6.27 18.641 15.961 1 89.44 111 LYS A N 1
ATOM 879 C CA . LYS A 1 111 ? 6.934 19.5 16.938 1 89.44 111 LYS A CA 1
ATOM 880 C C . LYS A 1 111 ? 7.102 18.781 18.266 1 89.44 111 LYS A C 1
ATOM 882 O O . LYS A 1 111 ? 6.215 18.047 18.703 1 89.44 111 LYS A O 1
ATOM 887 N N . SER A 1 112 ? 8.328 18.688 18.859 1 73.5 112 SER A N 1
ATOM 888 C CA . SER A 1 112 ? 8.602 18.203 20.219 1 73.5 112 SER A CA 1
ATOM 889 C C . SER A 1 112 ? 7.855 19.031 21.25 1 73.5 112 SER A C 1
ATOM 891 O O . SER A 1 112 ? 7.645 20.234 21.062 1 73.5 112 SER A O 1
ATOM 893 N N . MET B 1 1 ? -5.613 14.742 19.141 1 88.25 1 MET B N 1
ATOM 894 C CA . MET B 1 1 ? -4.441 14.789 18.266 1 88.25 1 MET B CA 1
ATOM 895 C C . MET B 1 1 ? -3.939 13.383 17.953 1 88.25 1 MET B C 1
ATOM 897 O O . MET B 1 1 ? -3.879 12.531 18.844 1 88.25 1 MET B O 1
ATOM 901 N N . LEU B 1 2 ? -3.842 13.117 16.734 1 92.56 2 LEU B N 1
ATOM 902 C CA . LEU B 1 2 ? -3.396 11.82 16.25 1 92.56 2 LEU B CA 1
ATOM 903 C C . LEU B 1 2 ? -2.004 11.914 15.641 1 92.56 2 LEU B C 1
ATOM 905 O O . LEU B 1 2 ? -1.557 13.008 15.273 1 92.56 2 LEU B O 1
ATOM 909 N N . THR B 1 3 ? -1.353 10.766 15.688 1 90.81 3 THR B N 1
ATOM 910 C CA . THR B 1 3 ? -0.076 10.672 14.992 1 90.81 3 THR B CA 1
ATOM 911 C C . THR B 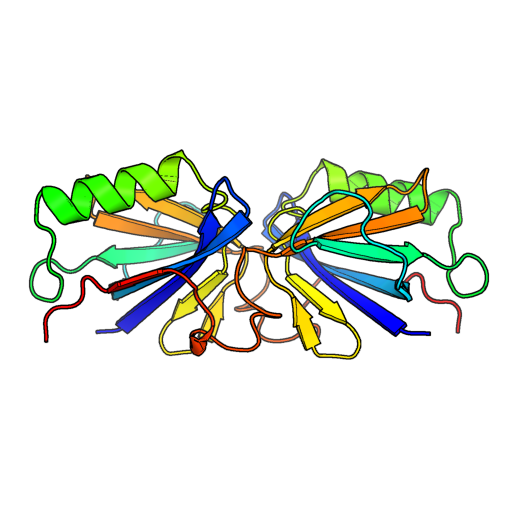1 3 ? -0.216 9.844 13.719 1 90.81 3 THR B C 1
ATOM 913 O O . THR B 1 3 ? -0.672 8.703 13.766 1 90.81 3 THR B O 1
ATOM 916 N N . ALA B 1 4 ? 0.125 10.531 12.617 1 91.19 4 ALA B N 1
ATOM 917 C CA . ALA B 1 4 ? 0.163 9.844 11.328 1 91.19 4 ALA B CA 1
ATOM 918 C C . ALA B 1 4 ? 1.59 9.453 10.961 1 91.19 4 ALA B C 1
ATOM 920 O O . ALA B 1 4 ? 2.504 10.273 11.023 1 91.19 4 ALA B O 1
ATOM 921 N N . THR B 1 5 ? 1.756 8.195 10.648 1 84.81 5 THR B N 1
ATOM 922 C CA . THR B 1 5 ? 3.002 7.691 10.078 1 84.81 5 THR B CA 1
ATOM 923 C C . THR B 1 5 ? 2.756 7.074 8.703 1 84.81 5 THR B C 1
ATOM 925 O O . THR B 1 5 ? 2.055 6.066 8.586 1 84.81 5 THR B O 1
ATOM 928 N N . ILE B 1 6 ? 3.287 7.688 7.66 1 86.06 6 ILE B N 1
ATOM 929 C CA . ILE B 1 6 ? 3.178 7.191 6.293 1 86.06 6 ILE B CA 1
ATOM 930 C C . ILE B 1 6 ? 4.465 6.465 5.902 1 86.06 6 ILE B C 1
ATOM 932 O O . ILE B 1 6 ? 5.547 7.055 5.926 1 86.06 6 ILE B O 1
ATOM 936 N N . VAL B 1 7 ? 4.367 5.238 5.621 1 76.88 7 VAL B N 1
ATOM 937 C CA . VAL B 1 7 ? 5.52 4.453 5.188 1 76.88 7 VAL B CA 1
ATOM 938 C C . VAL B 1 7 ? 5.395 4.121 3.703 1 76.88 7 VAL B C 1
ATOM 940 O O . VAL B 1 7 ? 4.332 3.693 3.244 1 76.88 7 VAL B O 1
ATOM 943 N N . PHE B 1 8 ? 6.484 4.5 2.951 1 75.81 8 PHE B N 1
ATOM 944 C CA . PHE B 1 8 ? 6.445 4.258 1.514 1 75.81 8 PHE B CA 1
ATOM 945 C C . PHE B 1 8 ? 7.852 4.082 0.955 1 75.81 8 PHE B C 1
ATOM 947 O O . PHE B 1 8 ? 8.836 4.273 1.67 1 75.81 8 PHE B O 1
ATOM 954 N N . LEU B 1 9 ? 7.918 3.719 -0.227 1 70.38 9 LEU B N 1
ATOM 955 C CA . LEU B 1 9 ? 9.195 3.541 -0.906 1 70.38 9 LEU B CA 1
ATOM 956 C C . LEU B 1 9 ? 9.547 4.773 -1.731 1 70.38 9 LEU B C 1
ATOM 958 O O . LEU B 1 9 ? 8.688 5.355 -2.387 1 70.38 9 LEU B O 1
ATOM 962 N N . THR B 1 10 ? 10.805 5.148 -1.639 1 73.81 10 THR B N 1
ATOM 963 C CA . THR B 1 10 ? 11.312 6.191 -2.518 1 73.81 10 THR B CA 1
ATOM 964 C C . THR B 1 10 ? 11.508 5.66 -3.934 1 73.81 10 THR B C 1
ATOM 966 O O . THR B 1 10 ? 11.234 4.488 -4.207 1 73.81 10 THR B O 1
ATOM 969 N N . ASP B 1 11 ? 11.953 6.652 -4.805 1 68.25 11 ASP B N 1
ATOM 970 C CA . ASP B 1 11 ? 12.156 6.301 -6.207 1 68.25 11 ASP B CA 1
ATOM 971 C C . ASP B 1 11 ? 13.305 5.309 -6.363 1 68.25 11 ASP B C 1
ATOM 973 O O . ASP B 1 11 ? 13.352 4.547 -7.336 1 68.25 11 ASP B O 1
ATOM 977 N N . ASP B 1 12 ? 14.188 5.285 -5.398 1 63.81 12 ASP B N 1
ATOM 978 C CA . ASP B 1 12 ? 15.281 4.316 -5.449 1 63.81 12 ASP B CA 1
ATOM 979 C C . ASP B 1 12 ? 14.969 3.094 -4.59 1 63.81 12 ASP B C 1
ATOM 981 O O . ASP B 1 12 ? 15.875 2.35 -4.207 1 63.81 12 ASP B O 1
ATOM 985 N N . VAL B 1 13 ? 13.766 3.066 -4.133 1 59.34 13 VAL B N 1
ATOM 986 C CA . VAL B 1 13 ? 13.211 1.868 -3.514 1 59.34 13 VAL B CA 1
ATOM 987 C C . VAL B 1 13 ? 13.773 1.708 -2.104 1 59.34 13 VAL B C 1
ATOM 989 O O . VAL B 1 13 ? 14.141 0.602 -1.696 1 59.34 13 VAL B O 1
ATOM 992 N N . LYS B 1 14 ? 13.984 2.816 -1.46 1 65.12 14 LYS B N 1
ATOM 993 C CA . LYS B 1 14 ? 14.336 2.811 -0.042 1 65.12 14 LYS B CA 1
ATOM 994 C C . LYS B 1 14 ? 13.141 3.191 0.821 1 65.12 14 LYS B C 1
ATOM 996 O O . LYS B 1 14 ? 12.359 4.07 0.454 1 65.12 14 LYS B O 1
ATOM 1001 N N . PRO B 1 15 ? 13.039 2.459 1.897 1 66.62 15 PRO B N 1
ATOM 1002 C CA . PRO B 1 15 ? 11.922 2.814 2.777 1 66.62 15 PRO B CA 1
ATOM 1003 C C . PRO B 1 15 ? 12.078 4.199 3.396 1 66.62 15 PRO B C 1
ATOM 1005 O O . PRO B 1 15 ? 13.188 4.59 3.785 1 66.62 15 PRO B O 1
ATOM 1008 N N . MET B 1 16 ? 10.945 4.906 3.359 1 79.69 16 MET B N 1
ATOM 1009 C CA . MET B 1 16 ? 10.883 6.23 3.963 1 79.69 16 MET B CA 1
ATOM 1010 C C . MET B 1 16 ? 9.602 6.395 4.777 1 79.69 16 MET B C 1
ATOM 1012 O O . MET B 1 16 ? 8.578 5.789 4.461 1 79.69 16 MET B O 1
ATOM 1016 N N . ALA B 1 17 ? 9.766 7.168 5.852 1 82.38 17 ALA B N 1
ATOM 1017 C CA . ALA B 1 17 ? 8.586 7.465 6.656 1 82.38 17 ALA B CA 1
ATOM 1018 C C . ALA B 1 17 ? 8.422 8.969 6.863 1 82.38 17 ALA B C 1
ATOM 1020 O O . ALA B 1 17 ? 9.414 9.688 7.027 1 82.38 17 ALA B O 1
ATOM 1021 N N . ILE B 1 18 ? 7.223 9.43 6.746 1 90.5 18 ILE B N 1
ATOM 1022 C CA . ILE B 1 18 ? 6.844 10.766 7.195 1 90.5 18 ILE B CA 1
ATOM 1023 C C . ILE B 1 18 ? 5.953 10.656 8.43 1 90.5 18 ILE B C 1
ATOM 1025 O O . ILE B 1 18 ? 4.965 9.922 8.438 1 90.5 18 ILE B O 1
ATOM 1029 N N . ILE B 1 19 ? 6.34 11.328 9.477 1 90.31 19 ILE B N 1
ATOM 1030 C CA . ILE B 1 19 ? 5.57 11.328 10.719 1 90.31 19 ILE B CA 1
ATOM 1031 C C . ILE B 1 19 ? 5.023 12.727 10.984 1 90.31 19 ILE B C 1
ATOM 1033 O O . ILE B 1 19 ? 5.758 13.711 10.906 1 90.31 19 ILE B O 1
ATOM 1037 N N . ALA B 1 20 ? 3.719 12.859 11.195 1 95.62 20 ALA B N 1
ATOM 1038 C CA . ALA B 1 20 ? 3.072 14.148 11.43 1 95.62 20 ALA B CA 1
ATOM 1039 C C . ALA B 1 20 ? 1.939 14.016 12.445 1 95.62 20 ALA B C 1
ATOM 1041 O O . ALA B 1 20 ? 1.316 12.953 12.555 1 95.62 20 ALA B O 1
ATOM 1042 N N . ASN B 1 21 ? 1.742 15.078 13.164 1 96.56 21 ASN B N 1
ATOM 1043 C CA . ASN B 1 21 ? 0.527 15.203 13.961 1 96.56 21 ASN B CA 1
ATOM 1044 C C . ASN B 1 21 ? -0.648 15.695 13.117 1 96.56 21 ASN B C 1
ATOM 1046 O O . ASN B 1 21 ? -0.526 16.672 12.383 1 96.56 21 ASN B O 1
ATOM 1050 N N . VAL B 1 22 ? -1.735 14.938 13.258 1 95.12 22 VAL B N 1
ATOM 1051 C CA . VAL B 1 22 ? -2.871 15.25 12.391 1 95.12 22 VAL B CA 1
ATOM 1052 C C . VAL B 1 22 ? -4.16 15.234 13.211 1 95.12 22 VAL B C 1
ATOM 1054 O O . VAL B 1 22 ? -4.16 14.82 14.375 1 95.12 22 VAL B O 1
ATOM 1057 N N . GLU B 1 23 ? -5.156 15.805 12.672 1 95.88 23 GLU B N 1
ATOM 1058 C CA . GLU B 1 23 ? -6.523 15.688 13.172 1 95.88 23 GLU B CA 1
ATOM 1059 C C . GLU B 1 23 ? -7.469 15.203 12.07 1 95.88 23 GLU B C 1
ATOM 1061 O O . GLU B 1 23 ? -7.352 15.617 10.914 1 95.88 23 GLU B O 1
ATOM 1066 N N . LYS B 1 24 ? -8.312 14.305 12.5 1 92.69 24 LYS B N 1
ATOM 1067 C CA . LYS B 1 24 ? -9.281 13.797 11.531 1 92.69 24 LYS B CA 1
ATOM 1068 C C . LYS B 1 24 ? -10.289 14.867 11.141 1 92.69 24 LYS B C 1
ATOM 1070 O O . LYS B 1 24 ? -10.773 15.609 12 1 92.69 24 LYS B O 1
ATOM 1075 N N . ILE B 1 25 ? -10.453 14.969 9.844 1 92.5 25 ILE B N 1
ATOM 1076 C CA . ILE B 1 25 ? -11.461 15.906 9.352 1 92.5 25 ILE B CA 1
ATOM 1077 C C . ILE B 1 25 ? -12.461 15.164 8.469 1 92.5 25 ILE B C 1
ATOM 1079 O O . ILE B 1 25 ? -12.25 14.008 8.117 1 92.5 25 ILE B O 1
ATOM 1083 N N . GLU B 1 26 ? -13.484 15.781 8.172 1 85.62 26 GLU B N 1
ATOM 1084 C CA . GLU B 1 26 ? -14.539 15.148 7.375 1 85.62 26 GLU B CA 1
ATOM 1085 C C . GLU B 1 26 ? -14.047 14.82 5.969 1 85.62 26 GLU B C 1
ATOM 1087 O O . GLU B 1 26 ? -13.336 15.617 5.355 1 85.62 26 GLU B O 1
ATOM 1092 N N . SER B 1 27 ? -14.172 13.57 5.488 1 74.44 27 SER B N 1
ATOM 1093 C CA . SER B 1 27 ? -13.656 13.078 4.211 1 74.44 27 SER B CA 1
ATOM 1094 C C . SER B 1 27 ? -14.453 13.656 3.043 1 74.44 27 SER B C 1
ATOM 1096 O O . SER B 1 27 ? -14.016 13.586 1.894 1 74.44 27 SER B O 1
ATOM 1098 N N . GLY B 1 28 ? -15.203 14.484 3.189 1 64.56 28 GLY B N 1
ATOM 1099 C CA . GLY B 1 28 ? -16.031 15.031 2.121 1 64.56 28 GLY B CA 1
ATOM 1100 C C . GLY B 1 28 ? -16.844 13.977 1.408 1 64.56 28 GLY B C 1
ATOM 1101 O O . GLY B 1 28 ? -17.438 13.094 2.049 1 64.56 28 GLY B O 1
ATOM 1102 N N . SER B 1 29 ? -16.844 14.031 -0.015 1 65.94 29 SER B N 1
ATOM 1103 C CA . SER B 1 29 ? -17.766 13.258 -0.843 1 65.94 29 SER B CA 1
ATOM 1104 C C . SER B 1 29 ? -17.125 11.945 -1.291 1 65.94 29 SER B C 1
ATOM 1106 O O . SER B 1 29 ? -17.766 11.141 -1.967 1 65.94 29 SER B O 1
ATOM 1108 N N . ILE B 1 30 ? -16 11.805 -0.892 1 65.31 30 ILE B N 1
ATOM 1109 C CA . ILE B 1 30 ? -15.367 10.578 -1.375 1 65.31 30 ILE B CA 1
ATOM 1110 C C . ILE B 1 30 ? -15.703 9.422 -0.439 1 65.31 30 ILE B C 1
ATOM 1112 O O . ILE B 1 30 ? -15.352 9.445 0.743 1 65.31 30 ILE B O 1
ATOM 1116 N N . PRO B 1 31 ? -16.469 8.469 -0.871 1 65.94 31 PRO B N 1
ATOM 1117 C CA . PRO B 1 31 ? -16.828 7.328 -0.021 1 65.94 31 PRO B CA 1
ATOM 1118 C C . PRO B 1 31 ? -15.602 6.527 0.423 1 65.94 31 PRO B C 1
ATOM 1120 O O . PRO B 1 31 ? -14.586 6.504 -0.276 1 65.94 31 PRO B O 1
ATOM 1123 N N . ASN B 1 32 ? -15.633 6 1.676 1 68.31 32 ASN B N 1
ATOM 1124 C CA . ASN B 1 32 ? -14.594 5.125 2.215 1 68.31 32 ASN B CA 1
ATOM 1125 C C . ASN B 1 32 ? -13.242 5.832 2.279 1 68.31 32 ASN B C 1
ATOM 1127 O O . ASN B 1 32 ? -12.227 5.273 1.864 1 68.31 32 ASN B O 1
ATOM 1131 N N . SER B 1 33 ? -13.352 6.996 2.527 1 72.56 33 SER B N 1
ATOM 1132 C CA . SER B 1 33 ? -12.125 7.773 2.619 1 72.56 33 SER B CA 1
ATOM 1133 C C . SER B 1 33 ? -12.008 8.469 3.971 1 72.56 33 SER B C 1
ATOM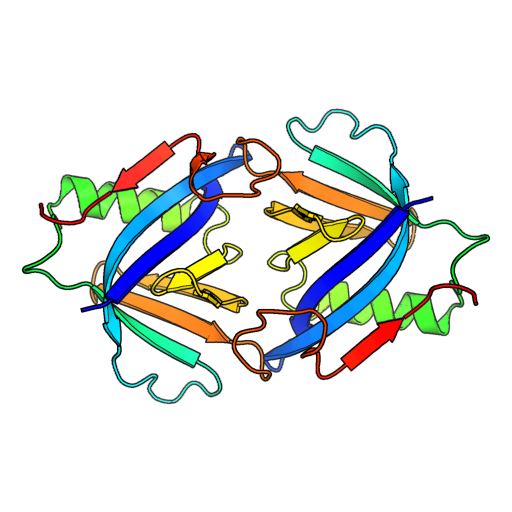 1135 O O . SER B 1 33 ? -13.008 8.664 4.66 1 72.56 33 SER B O 1
ATOM 1137 N N .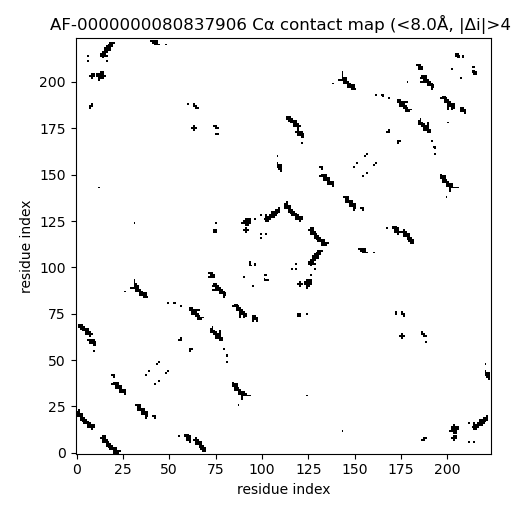 HIS B 1 34 ? -10.766 8.578 4.391 1 82.06 34 HIS B N 1
ATOM 1138 C CA . HIS B 1 34 ? -10.453 9.391 5.559 1 82.06 34 HIS B CA 1
ATOM 1139 C C . HIS B 1 34 ? -9.57 10.578 5.184 1 82.06 34 HIS B C 1
ATOM 1141 O O . HIS B 1 34 ? -8.773 10.5 4.246 1 82.06 34 HIS B O 1
ATOM 1147 N N . ARG B 1 35 ? -9.82 11.641 5.863 1 89.12 35 ARG B N 1
ATOM 1148 C CA . ARG B 1 35 ? -9.008 12.836 5.695 1 89.12 35 ARG B CA 1
ATOM 1149 C C . ARG B 1 35 ? -8.477 13.336 7.039 1 89.12 35 ARG B C 1
ATOM 1151 O O . ARG B 1 35 ? -9.18 13.273 8.047 1 89.12 35 ARG B O 1
ATOM 1158 N N . PHE B 1 36 ? -7.23 13.82 6.941 1 93.12 36 PHE B N 1
ATOM 1159 C CA . PHE B 1 36 ? -6.559 14.352 8.125 1 93.12 36 PHE B CA 1
ATOM 1160 C C . PHE B 1 36 ? -5.918 15.703 7.812 1 93.12 36 PHE B C 1
ATOM 1162 O O . PHE B 1 36 ? -5.332 15.883 6.746 1 93.12 36 PHE B O 1
ATOM 1169 N N . LYS B 1 37 ? -6.141 16.547 8.68 1 96.38 37 LYS B N 1
ATOM 1170 C CA . LYS B 1 37 ? -5.461 17.828 8.578 1 96.38 37 LYS B CA 1
ATOM 1171 C C . LYS B 1 37 ? -4.125 17.797 9.312 1 96.38 37 LYS B C 1
ATOM 1173 O O . LYS B 1 37 ? -4.043 17.344 10.453 1 96.38 37 LYS B O 1
ATOM 1178 N N . ILE B 1 38 ? -3.104 18.203 8.594 1 96.69 38 ILE B N 1
ATOM 1179 C CA . ILE B 1 38 ? -1.808 18.391 9.242 1 96.69 38 ILE B CA 1
ATOM 1180 C C . ILE B 1 38 ? -1.829 19.672 10.086 1 96.69 38 ILE B C 1
ATOM 1182 O O . ILE B 1 38 ? -2.076 20.766 9.57 1 96.69 38 ILE B O 1
ATOM 1186 N N . LEU B 1 39 ? -1.521 19.516 11.305 1 95.62 39 LEU B N 1
ATOM 1187 C CA . LEU B 1 39 ? -1.718 20.594 12.258 1 95.62 39 LEU B CA 1
ATOM 1188 C C . LEU B 1 39 ? -0.497 21.516 12.305 1 95.62 39 LEU B C 1
ATOM 1190 O O . LEU B 1 39 ? 0.589 21.078 12.703 1 95.62 39 LEU B O 1
ATOM 1194 N N . ASP B 1 40 ? -0.717 22.766 12.062 1 94.06 40 ASP B N 1
ATOM 1195 C CA . ASP B 1 40 ? 0.37 23.734 12.016 1 94.06 40 ASP B CA 1
ATOM 1196 C C . ASP B 1 40 ? 1.066 23.844 13.367 1 94.06 40 ASP B C 1
ATOM 1198 O O . ASP B 1 40 ? 2.297 23.891 13.438 1 94.06 40 ASP B O 1
ATOM 1202 N N . ASP B 1 41 ? 0.27 23.828 14.375 1 94.38 41 ASP B N 1
ATOM 1203 C CA . ASP B 1 41 ? 0.793 24.109 15.711 1 94.38 41 ASP B CA 1
ATOM 1204 C C . ASP B 1 41 ? 1.585 22.922 16.25 1 94.38 41 ASP B C 1
ATOM 1206 O O . ASP B 1 41 ? 2.369 23.062 17.188 1 94.38 41 ASP B O 1
ATOM 1210 N N . TYR B 1 42 ? 1.432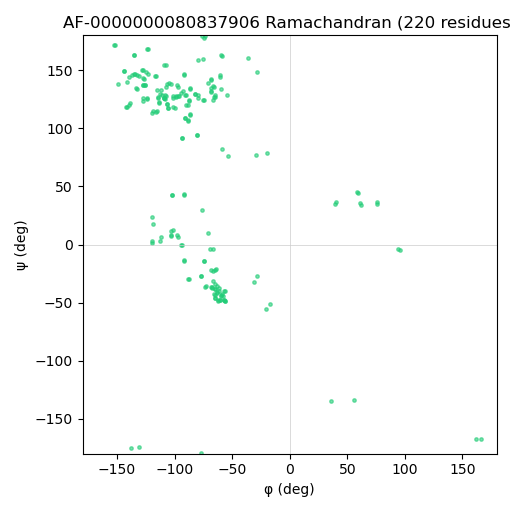 21.859 15.633 1 96 42 TYR B N 1
ATOM 1211 C CA . TYR B 1 42 ? 2.027 20.656 16.203 1 96 42 TYR B CA 1
ATOM 1212 C C . TYR B 1 42 ? 3.043 20.047 15.25 1 96 42 TYR B C 1
ATOM 1214 O O . TYR B 1 42 ? 3.615 18.984 15.531 1 96 42 TYR B O 1
ATOM 1222 N N . ASN B 1 43 ? 3.258 20.672 14.125 1 96.69 43 ASN B N 1
ATOM 1223 C CA . ASN B 1 43 ? 4.223 20.219 13.125 1 96.69 43 ASN B CA 1
ATOM 1224 C C . ASN B 1 43 ? 5.137 21.344 12.672 1 96.69 43 ASN B C 1
ATOM 1226 O O . ASN B 1 43 ? 4.75 22.516 12.703 1 96.69 43 ASN B O 1
ATOM 1230 N N . ASN B 1 44 ? 6.371 21.016 12.391 1 97.19 44 ASN B N 1
ATOM 1231 C CA . ASN B 1 44 ? 7.285 21.938 11.734 1 97.19 44 ASN B CA 1
ATOM 1232 C C . ASN B 1 44 ? 7.055 21.969 10.227 1 97.19 44 ASN B C 1
ATOM 1234 O O . ASN B 1 44 ? 7.668 21.203 9.484 1 97.19 44 ASN B O 1
ATOM 1238 N N . LEU B 1 45 ? 6.254 22.922 9.805 1 96.38 45 LEU B N 1
ATOM 1239 C CA . LEU B 1 45 ? 5.891 23.047 8.398 1 96.38 45 LEU B CA 1
ATOM 1240 C C . LEU B 1 45 ? 6.676 24.172 7.727 1 96.38 45 LEU B C 1
ATOM 1242 O O . LEU B 1 45 ? 6.109 24.969 6.977 1 96.38 45 LEU B O 1
ATOM 1246 N N . SER B 1 46 ? 7.902 24.203 8.047 1 95 46 SER B N 1
ATOM 1247 C CA . SER B 1 46 ? 8.789 25.141 7.379 1 95 46 SER B CA 1
ATOM 1248 C C . SER B 1 46 ? 8.812 24.922 5.871 1 95 46 SER B C 1
ATOM 1250 O O . SER B 1 46 ? 8.453 23.828 5.398 1 95 46 SER B O 1
ATOM 1252 N N . GLU B 1 47 ? 9.289 25.953 5.137 1 93.88 47 GLU B N 1
ATOM 1253 C CA . GLU B 1 47 ? 9.414 25.844 3.688 1 93.88 47 GLU B CA 1
ATOM 1254 C C . GLU B 1 47 ? 10.289 24.641 3.303 1 93.88 47 GLU B C 1
ATOM 1256 O O . GLU B 1 47 ? 9.984 23.922 2.35 1 93.88 47 GLU B O 1
ATOM 1261 N N . GLU B 1 48 ? 11.32 24.453 4.043 1 94.06 48 GLU B N 1
ATOM 1262 C CA . GLU B 1 48 ? 12.234 23.344 3.781 1 94.06 48 GLU B CA 1
ATOM 1263 C C . GLU B 1 48 ? 11.531 22 3.92 1 94.06 48 GLU B C 1
ATOM 1265 O O . GLU B 1 48 ? 11.633 21.141 3.037 1 94.06 48 GLU B O 1
ATOM 1270 N N . ASN B 1 49 ? 10.797 21.859 5.012 1 94.81 49 ASN B N 1
ATOM 1271 C CA . ASN B 1 49 ? 10.094 20.609 5.238 1 94.81 49 ASN B CA 1
ATOM 1272 C C . ASN B 1 49 ? 8.969 20.391 4.227 1 94.81 49 ASN B C 1
ATOM 1274 O O . ASN B 1 49 ? 8.758 19.281 3.75 1 94.81 49 ASN B O 1
ATOM 1278 N N . LEU B 1 50 ? 8.305 21.469 3.869 1 95.94 50 LEU B N 1
ATOM 1279 C CA . LEU B 1 50 ? 7.238 21.375 2.883 1 95.94 50 LEU B CA 1
ATOM 1280 C C . LEU B 1 50 ? 7.789 20.953 1.521 1 95.94 50 LEU B C 1
ATOM 1282 O O . LEU B 1 50 ? 7.184 20.125 0.828 1 95.94 50 LEU B O 1
ATOM 1286 N N . LYS B 1 51 ? 8.93 21.453 1.176 1 94.25 51 LYS B N 1
ATOM 1287 C CA . LYS B 1 51 ? 9.578 21.078 -0.077 1 94.25 51 LYS B CA 1
ATOM 1288 C C . LYS B 1 51 ? 9.977 19.609 -0.071 1 94.25 51 LYS B C 1
ATOM 1290 O O . LYS B 1 51 ? 9.828 18.922 -1.08 1 94.25 51 LYS B O 1
ATOM 1295 N N . LYS B 1 52 ? 10.492 19.219 1.018 1 93.44 52 LYS B N 1
ATOM 1296 C CA . LYS B 1 52 ? 10.859 17.812 1.131 1 93.44 52 LYS B CA 1
ATOM 1297 C C . LYS B 1 52 ? 9.641 16.906 0.973 1 93.44 52 LYS B C 1
ATOM 1299 O O . LYS B 1 52 ? 9.688 15.906 0.246 1 93.44 52 LYS B O 1
ATOM 1304 N N . ILE B 1 53 ? 8.594 17.234 1.676 1 95 53 ILE B N 1
ATOM 1305 C CA . ILE B 1 53 ? 7.367 16.453 1.576 1 95 53 ILE B CA 1
ATOM 1306 C C . ILE B 1 53 ? 6.895 16.406 0.124 1 95 53 ILE B C 1
ATOM 1308 O O . ILE B 1 53 ? 6.629 15.336 -0.419 1 95 53 ILE B O 1
ATOM 1312 N N . ASP B 1 54 ? 6.855 17.547 -0.547 1 93.81 54 ASP B N 1
ATOM 1313 C CA . ASP B 1 54 ? 6.418 17.609 -1.938 1 93.81 54 ASP B CA 1
ATOM 1314 C C . ASP B 1 54 ? 7.301 16.75 -2.838 1 93.81 54 ASP B C 1
ATOM 1316 O O . ASP B 1 54 ? 6.801 16.062 -3.725 1 93.81 54 ASP B O 1
ATOM 1320 N N . TYR B 1 55 ? 8.531 16.859 -2.613 1 90.94 55 TYR B N 1
ATOM 1321 C CA . TYR B 1 55 ? 9.477 16.062 -3.396 1 90.94 55 TYR B CA 1
ATOM 1322 C C . TYR B 1 55 ? 9.172 14.578 -3.285 1 90.94 55 TYR B C 1
ATOM 1324 O O . TYR B 1 55 ? 9.055 13.883 -4.301 1 90.94 55 TYR B O 1
ATOM 1332 N N . TYR B 1 56 ? 8.977 14.086 -2.088 1 85.88 56 TYR B N 1
ATOM 1333 C CA . TYR B 1 56 ? 8.773 12.648 -1.893 1 85.88 56 TYR B CA 1
ATOM 1334 C C . TYR B 1 56 ? 7.391 12.227 -2.365 1 85.88 56 TYR B C 1
ATOM 1336 O O . TYR B 1 56 ? 7.227 11.141 -2.936 1 85.88 56 TYR B O 1
ATOM 1344 N N . VAL B 1 57 ? 6.422 13.055 -2.158 1 87.5 57 VAL B N 1
ATOM 1345 C CA . VAL B 1 57 ? 5.066 12.727 -2.598 1 87.5 57 VAL B CA 1
ATOM 1346 C C . VAL B 1 57 ? 5.031 12.609 -4.121 1 87.5 57 VAL B C 1
ATOM 1348 O O . VAL B 1 57 ? 4.375 11.719 -4.664 1 87.5 57 VAL B O 1
ATOM 1351 N N . LYS B 1 58 ? 5.809 13.43 -4.793 1 84.5 58 LYS B N 1
ATOM 1352 C CA . LYS B 1 58 ? 5.762 13.5 -6.25 1 84.5 58 LYS B CA 1
ATOM 1353 C C . LYS B 1 58 ? 6.688 12.469 -6.883 1 84.5 58 LYS B C 1
ATOM 1355 O O . LYS B 1 58 ? 6.406 11.961 -7.969 1 84.5 58 LYS B O 1
ATOM 1360 N N . ASN B 1 59 ? 7.758 12.125 -6.223 1 79.38 59 ASN B N 1
ATOM 1361 C CA . ASN B 1 59 ? 8.82 11.383 -6.891 1 79.38 59 ASN B CA 1
ATOM 1362 C C . ASN B 1 59 ? 9.039 10.016 -6.242 1 79.38 59 ASN B C 1
ATOM 1364 O O . ASN B 1 59 ? 10.125 9.445 -6.352 1 79.38 59 ASN B O 1
ATOM 1368 N N . SER B 1 60 ? 8.125 9.508 -5.48 1 74.5 60 SER B N 1
ATOM 1369 C CA . SER B 1 60 ? 8.242 8.211 -4.816 1 74.5 60 SER B CA 1
ATOM 1370 C C . SER B 1 60 ? 6.992 7.363 -5.035 1 74.5 60 SER B C 1
ATOM 1372 O O . SER B 1 60 ? 6.121 7.727 -5.824 1 74.5 60 SER B O 1
ATOM 1374 N N . PHE B 1 61 ? 6.945 6.246 -4.402 1 71.62 61 PHE B N 1
ATOM 1375 C CA . PHE B 1 61 ? 5.773 5.379 -4.438 1 71.62 61 PHE B CA 1
ATOM 1376 C C . PHE B 1 61 ? 4.828 5.695 -3.287 1 71.62 61 PHE B C 1
ATOM 1378 O O . PHE B 1 61 ? 4.344 4.789 -2.607 1 71.62 61 PHE B O 1
ATOM 1385 N N . PHE B 1 62 ? 4.613 6.969 -3.047 1 79.5 62 PHE B N 1
ATOM 1386 C CA . PHE B 1 62 ? 3.832 7.457 -1.917 1 79.5 62 PHE B CA 1
ATOM 1387 C C . PHE B 1 62 ? 2.412 6.906 -1.961 1 79.5 62 PHE B C 1
ATOM 1389 O O . PHE B 1 62 ? 1.883 6.461 -0.941 1 79.5 62 PHE B O 1
ATOM 1396 N N . SER B 1 63 ? 1.833 6.898 -3.113 1 76.06 63 SER B N 1
ATOM 1397 C CA . SER B 1 63 ? 0.426 6.531 -3.238 1 76.06 63 SER B CA 1
ATOM 1398 C C . SER B 1 63 ? 0.196 5.078 -2.846 1 76.06 63 SER B C 1
ATOM 1400 O O . SER B 1 63 ? -0.925 4.688 -2.508 1 76.06 63 SER B O 1
ATOM 1402 N N . SER B 1 64 ? 1.272 4.309 -2.91 1 71.38 64 SER B N 1
ATOM 1403 C CA . SER B 1 64 ? 1.164 2.893 -2.58 1 71.38 64 SER B CA 1
ATOM 1404 C C . SER B 1 64 ? 1.676 2.613 -1.171 1 71.38 64 SER B C 1
ATOM 1406 O O . SER B 1 64 ? 1.864 1.455 -0.792 1 71.38 64 SER B O 1
ATOM 1408 N N . GLY B 1 65 ? 1.863 3.613 -0.463 1 74.75 65 GLY B N 1
ATOM 1409 C CA . GLY B 1 65 ? 2.359 3.467 0.896 1 74.75 65 GLY B CA 1
ATOM 1410 C C . GLY B 1 65 ? 1.291 3.021 1.876 1 74.75 65 GLY B C 1
ATOM 1411 O O . GLY B 1 65 ? 0.152 2.756 1.484 1 74.75 65 GLY B O 1
ATOM 1412 N N . THR B 1 66 ? 1.722 2.898 3.127 1 72 66 THR B N 1
ATOM 1413 C CA . THR B 1 66 ? 0.844 2.514 4.227 1 72 66 THR B CA 1
ATOM 1414 C C . THR B 1 66 ? 0.717 3.646 5.242 1 72 66 THR B C 1
ATOM 1416 O O . THR B 1 66 ? 1.708 4.293 5.582 1 72 66 THR B O 1
ATOM 1419 N N . LEU B 1 67 ? -0.49 3.869 5.582 1 81.38 67 LEU B N 1
ATOM 1420 C CA . LEU B 1 67 ? -0.757 4.883 6.598 1 81.38 67 LEU B CA 1
ATOM 1421 C C . LEU B 1 67 ? -1.035 4.242 7.949 1 81.38 67 LEU B C 1
ATOM 1423 O O . LEU B 1 67 ? -1.902 3.371 8.062 1 81.38 67 LEU B O 1
ATOM 1427 N N . TYR B 1 68 ? -0.269 4.695 8.922 1 74.56 68 TYR B N 1
ATOM 1428 C CA . TYR B 1 68 ? -0.556 4.34 10.305 1 74.56 68 TYR B CA 1
ATOM 1429 C C . TYR B 1 68 ? -1.128 5.531 11.062 1 74.56 68 TYR B C 1
ATOM 1431 O O . TYR B 1 68 ? -0.589 6.637 10.992 1 74.56 68 TYR B O 1
ATOM 1439 N N . ILE B 1 69 ? -2.279 5.289 11.703 1 80.94 69 ILE B N 1
ATOM 1440 C CA . ILE B 1 69 ? -2.826 6.242 12.664 1 80.94 69 ILE B CA 1
ATOM 1441 C C . ILE B 1 69 ? -2.795 5.641 14.062 1 80.94 69 ILE B C 1
ATOM 1443 O O . ILE B 1 69 ? -3.463 4.641 14.336 1 80.94 69 ILE B O 1
ATOM 1447 N N . ASN B 1 70 ? -2.131 6.309 14.977 1 75.75 70 ASN B N 1
ATOM 1448 C CA . ASN B 1 70 ? -1.925 5.777 16.328 1 75.75 70 ASN B CA 1
ATOM 1449 C C . ASN B 1 70 ? -1.632 4.277 16.297 1 75.75 70 ASN B C 1
ATOM 1451 O O . ASN B 1 70 ? -2.27 3.504 17 1 75.75 70 ASN B O 1
ATOM 1455 N N . ASP B 1 71 ? -0.966 3.734 15.352 1 62.31 71 ASP B N 1
ATOM 1456 C CA . ASP B 1 71 ? -0.447 2.375 15.258 1 62.31 71 ASP B CA 1
ATOM 1457 C C . ASP B 1 71 ? -1.411 1.472 14.492 1 62.31 71 ASP B C 1
ATOM 1459 O O . ASP B 1 71 ? -1.204 0.26 14.406 1 62.31 71 ASP B O 1
ATOM 1463 N N . GLU B 1 72 ? -2.533 2.055 14.156 1 65.94 72 GLU B N 1
ATOM 1464 C CA . GLU B 1 72 ? -3.438 1.308 13.289 1 65.94 72 GLU B CA 1
ATOM 1465 C C . GLU B 1 72 ? -3.09 1.521 11.82 1 65.94 72 GLU B C 1
ATOM 1467 O O . GLU B 1 72 ? -2.873 2.652 11.383 1 65.94 72 GLU B O 1
ATOM 1472 N N . ALA B 1 73 ? -3.074 0.504 11.117 1 66.81 73 ALA B N 1
ATOM 1473 C CA . ALA B 1 73 ? -2.682 0.58 9.719 1 66.81 73 ALA B CA 1
ATOM 1474 C C . ALA B 1 73 ? -3.9 0.729 8.812 1 66.81 73 ALA B C 1
ATOM 1476 O O . ALA B 1 73 ? -4.91 0.048 9 1 66.81 73 ALA B O 1
ATOM 1477 N N . TYR B 1 74 ? -3.828 1.734 7.902 1 69.25 74 TYR B N 1
ATOM 1478 C CA . TYR B 1 74 ? -4.809 1.951 6.848 1 69.25 74 TYR B CA 1
ATOM 1479 C C . TYR B 1 74 ? -4.211 1.651 5.477 1 69.25 74 TYR B C 1
ATOM 1481 O O . TYR B 1 74 ? -3.137 2.152 5.141 1 69.25 74 TYR B O 1
ATOM 1489 N N . LEU B 1 75 ? -4.926 0.846 4.789 1 65.38 75 LEU B N 1
ATOM 1490 C CA . LEU B 1 75 ? -4.504 0.544 3.426 1 65.38 75 LEU B CA 1
ATOM 1491 C C . LEU B 1 75 ? -5.418 1.221 2.412 1 65.38 75 LEU B C 1
ATOM 1493 O O . LEU B 1 75 ? -6.641 1.25 2.592 1 65.38 75 LEU B O 1
ATOM 1497 N N . GLY B 1 76 ? -4.68 1.79 1.442 1 66.75 76 GLY B N 1
ATOM 1498 C CA . GLY B 1 76 ? -5.418 2.469 0.389 1 66.75 76 GLY B CA 1
ATOM 1499 C C . GLY B 1 76 ? -4.543 3.361 -0.471 1 66.75 76 GLY B C 1
ATOM 1500 O O . GLY B 1 76 ? -3.324 3.186 -0.519 1 66.75 76 GLY B O 1
ATOM 1501 N N . VAL B 1 77 ? -5.262 4.176 -1.241 1 71.31 77 VAL B N 1
ATOM 1502 C CA . VAL B 1 77 ? -4.555 5.16 -2.051 1 71.31 77 VAL B CA 1
ATOM 1503 C C . VAL B 1 77 ? -4.352 6.441 -1.246 1 71.31 77 VAL B C 1
ATOM 1505 O O . VAL B 1 77 ? -5.316 7.031 -0.755 1 71.31 77 VAL B O 1
ATOM 1508 N N . LEU B 1 78 ? -3.084 6.707 -1.127 1 82 78 LEU B N 1
ATOM 1509 C CA . LEU B 1 78 ? -2.732 7.855 -0.298 1 82 78 LEU B CA 1
ATOM 1510 C C . LEU B 1 78 ? -2.617 9.117 -1.142 1 82 78 LEU B C 1
ATOM 1512 O O . LEU B 1 78 ? -2.244 9.055 -2.314 1 82 78 LEU B O 1
ATOM 1516 N N . SER B 1 79 ? -2.98 10.219 -0.526 1 85.31 79 SER B N 1
ATOM 1517 C CA . SER B 1 79 ? -2.719 11.555 -1.06 1 85.31 79 SER B CA 1
ATOM 1518 C C . SER B 1 79 ? -2.291 12.516 0.043 1 85.31 79 SER B C 1
ATOM 1520 O O . SER B 1 79 ? -2.738 12.398 1.186 1 85.31 79 SER B O 1
ATOM 1522 N N . LEU B 1 80 ? -1.375 13.43 -0.303 1 94.44 80 LEU B N 1
ATOM 1523 C CA . LEU B 1 80 ? -0.934 14.469 0.625 1 94.44 80 LEU B CA 1
ATOM 1524 C C . LEU B 1 80 ? -0.737 15.797 -0.098 1 94.44 80 LEU B C 1
ATOM 1526 O O . LEU B 1 80 ? 0.02 15.875 -1.068 1 94.44 80 LEU B O 1
ATOM 1530 N N . SER B 1 81 ? -1.496 16.781 0.293 1 93.38 81 SER B N 1
ATOM 1531 C CA . SER B 1 81 ? -1.349 18.141 -0.211 1 93.38 81 SER B CA 1
ATOM 1532 C C . SER B 1 81 ? -0.696 19.047 0.828 1 93.38 81 SER B C 1
ATOM 1534 O O . SER B 1 81 ? -1.276 19.297 1.884 1 93.38 81 SER B O 1
ATOM 1536 N N . THR B 1 82 ? 0.415 19.562 0.544 1 94.56 82 THR B N 1
ATOM 1537 C CA . THR B 1 82 ? 1.069 20.484 1.466 1 94.56 82 THR B CA 1
ATOM 1538 C C . THR B 1 82 ? 0.412 21.859 1.411 1 94.56 82 THR B C 1
ATOM 1540 O O . THR B 1 82 ? 0.458 22.625 2.387 1 94.56 82 THR B O 1
ATOM 1543 N N . GLU B 1 83 ? -0.173 22.188 0.269 1 93.44 83 GLU B N 1
ATOM 1544 C CA . GLU B 1 83 ? -0.899 23.453 0.127 1 93.44 83 GLU B CA 1
ATOM 1545 C C . GLU B 1 83 ? -2.127 23.484 1.033 1 93.44 83 GLU B C 1
ATOM 1547 O O . GLU B 1 83 ? -2.332 24.453 1.771 1 93.44 83 GLU B O 1
ATOM 1552 N N . LYS B 1 84 ? -2.869 22.438 1.024 1 93.19 84 LYS B N 1
ATOM 1553 C CA . LYS B 1 84 ? -4.086 22.359 1.823 1 93.19 84 LYS B CA 1
ATOM 1554 C C . LYS B 1 84 ? -3.803 21.75 3.195 1 93.19 84 LYS B C 1
ATOM 1556 O O . LYS B 1 84 ? -4.641 21.812 4.094 1 93.19 84 LYS B O 1
ATOM 1561 N N . LYS B 1 85 ? -2.629 21.141 3.363 1 94.94 85 LYS B N 1
ATOM 1562 C CA . LYS B 1 85 ? -2.209 20.453 4.586 1 94.94 85 LYS B CA 1
ATOM 1563 C C . LYS B 1 85 ? -3.176 19.328 4.949 1 94.94 85 LYS B C 1
ATOM 1565 O O . LYS B 1 85 ? -3.586 19.219 6.105 1 94.94 85 LYS B O 1
ATOM 1570 N N . VAL B 1 86 ? -3.4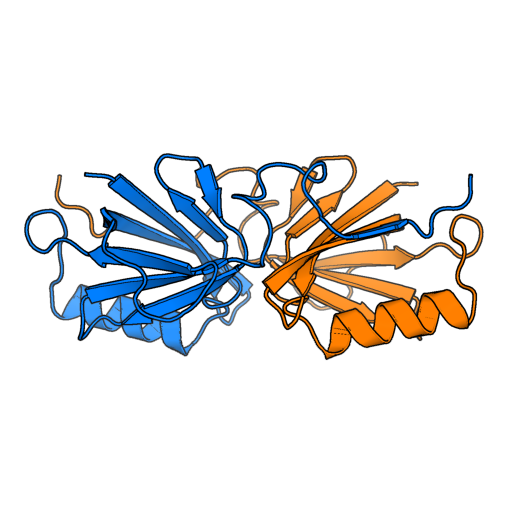86 18.625 3.939 1 94.62 86 VAL B N 1
ATOM 1571 C CA . VAL B 1 86 ? -4.457 17.547 4.121 1 94.62 86 VAL B CA 1
ATOM 1572 C C . VAL B 1 86 ? -3.854 16.219 3.668 1 94.62 86 VAL B C 1
ATOM 1574 O O . VAL B 1 86 ? -3.285 16.125 2.578 1 94.62 86 VAL B O 1
ATOM 1577 N N . LEU B 1 87 ? -3.893 15.297 4.543 1 95.44 87 LEU B N 1
ATOM 1578 C CA . LEU B 1 87 ? -3.602 13.891 4.27 1 95.44 87 LEU B CA 1
ATOM 1579 C C . LEU B 1 87 ? -4.887 13.109 4.035 1 95.44 87 LEU B C 1
ATOM 1581 O O . LEU B 1 87 ? -5.836 13.219 4.812 1 95.44 87 LEU B O 1
ATOM 1585 N N . GLY B 1 88 ? -4.891 12.414 2.939 1 88 88 GLY B N 1
ATOM 1586 C CA . GLY B 1 88 ? -6.059 11.617 2.611 1 88 88 GLY B CA 1
ATOM 1587 C C . GLY B 1 88 ? -5.723 10.172 2.293 1 88 88 GLY B C 1
ATOM 1588 O O . GLY B 1 88 ? -4.621 9.875 1.821 1 88 88 GLY B O 1
ATOM 1589 N N . ILE B 1 89 ? -6.746 9.359 2.621 1 82.31 89 ILE B N 1
ATOM 1590 C CA . ILE B 1 89 ? -6.652 7.969 2.197 1 82.31 89 ILE B CA 1
ATOM 1591 C C . ILE B 1 89 ? -8.016 7.488 1.707 1 82.31 89 ILE B C 1
ATOM 1593 O O . ILE B 1 89 ? -9.047 7.805 2.309 1 82.31 89 ILE B O 1
ATOM 1597 N N . ILE B 1 90 ? -8.07 7.113 0.594 1 72.75 90 ILE B N 1
ATOM 1598 C CA . ILE B 1 90 ? -9.242 6.398 0.093 1 72.75 90 ILE B CA 1
ATOM 1599 C C . ILE B 1 90 ? -9.07 4.898 0.339 1 72.75 90 ILE B C 1
ATOM 1601 O O . ILE B 1 90 ? -8.164 4.27 -0.212 1 72.75 90 ILE B O 1
ATOM 1605 N N . LEU B 1 91 ? -9.906 4.652 1.323 1 60.75 91 LEU B N 1
ATOM 1606 C CA . LEU B 1 91 ? -9.766 3.264 1.749 1 60.75 91 LEU B CA 1
ATOM 1607 C C . LEU B 1 91 ? -10.258 2.309 0.665 1 60.75 91 LEU B C 1
ATOM 1609 O O . LEU B 1 91 ? -11.172 2.641 -0.094 1 60.75 91 LEU B O 1
ATOM 1613 N N . GLY B 1 92 ? -9.633 1.468 0.447 1 46.97 92 GLY B N 1
ATOM 1614 C CA . GLY B 1 92 ? -10.266 0.42 -0.334 1 46.97 92 GLY B CA 1
ATOM 1615 C C . GLY B 1 92 ? -11.562 -0.08 0.28 1 46.97 92 GLY B C 1
ATOM 1616 O O . GLY B 1 92 ? -11.867 0.232 1.433 1 46.97 92 GLY B O 1
ATOM 1617 N N . ARG B 1 93 ? -12.758 -0.173 -0.433 1 36.38 93 ARG B N 1
ATOM 1618 C CA . ARG B 1 93 ? -14.102 -0.475 0.051 1 36.38 93 ARG B CA 1
ATOM 1619 C C . ARG B 1 93 ? -14.055 -1.103 1.439 1 36.38 93 ARG B C 1
ATOM 1621 O O . ARG B 1 93 ? -15.039 -1.049 2.184 1 36.38 93 ARG B O 1
ATOM 1628 N N . GLY B 1 94 ? -13.336 -2.1 1.767 1 35.41 94 GLY B N 1
ATOM 1629 C CA . GLY B 1 94 ? -13.641 -2.682 3.064 1 35.41 94 GLY B CA 1
ATOM 1630 C C . GLY B 1 94 ? -13.039 -1.903 4.223 1 35.41 94 GLY B C 1
ATOM 1631 O O . GLY B 1 94 ? -12.289 -0.948 4.012 1 35.41 94 GLY B O 1
ATOM 1632 N N . ASP B 1 95 ? -13.516 -2.012 5.398 1 35.47 95 ASP B N 1
ATOM 1633 C CA . ASP B 1 95 ? -13.141 -1.517 6.719 1 35.47 95 ASP B CA 1
ATOM 1634 C C . ASP B 1 95 ? -11.633 -1.3 6.82 1 35.47 95 ASP B C 1
ATOM 1636 O O . ASP B 1 95 ? -10.867 -1.849 6.027 1 35.47 95 ASP B O 1
ATOM 1640 N N . ILE B 1 96 ? -11.188 -0.264 7.668 1 39.97 96 ILE B N 1
ATOM 1641 C CA . ILE B 1 96 ? -9.828 -0.215 8.195 1 39.97 96 ILE B CA 1
ATOM 1642 C C . ILE B 1 96 ? -9.188 -1.601 8.117 1 39.97 96 ILE B C 1
ATOM 1644 O O . ILE B 1 96 ? -9.773 -2.586 8.57 1 39.97 96 ILE B O 1
ATOM 1648 N N . TYR B 1 97 ? -8.75 -1.957 6.98 1 39.91 97 TYR B N 1
ATOM 1649 C CA . TYR B 1 97 ? -8.211 -3.303 6.816 1 39.91 97 TYR B CA 1
ATOM 1650 C C . TYR B 1 97 ? -7.129 -3.588 7.855 1 39.91 97 TYR B C 1
ATOM 1652 O O . TYR B 1 97 ? -6.082 -2.936 7.867 1 39.91 97 TYR B O 1
ATOM 1660 N N . HIS B 1 98 ? -7.613 -3.826 8.977 1 40.59 98 HIS B N 1
ATOM 1661 C CA . HIS B 1 98 ? -6.734 -4.301 10.039 1 40.59 98 HIS B CA 1
ATOM 1662 C C . HIS B 1 98 ? -6.199 -5.695 9.734 1 40.59 98 HIS B C 1
ATOM 1664 O O . HIS B 1 98 ? -5.246 -6.152 10.359 1 40.59 98 HIS B O 1
ATOM 1670 N N . SER B 1 99 ? -7.18 -6.461 8.953 1 42.59 99 SER B N 1
ATOM 1671 C CA . SER B 1 99 ? -6.914 -7.875 8.719 1 42.59 99 SER B CA 1
ATOM 1672 C C . SER B 1 99 ? -7.504 -8.336 7.387 1 42.59 99 SER B C 1
ATOM 1674 O O . SER B 1 99 ? -8.461 -7.738 6.891 1 42.59 99 SER B O 1
ATOM 1676 N N . ILE B 1 100 ? -6.887 -9.148 6.539 1 47.09 100 ILE B N 1
ATOM 1677 C CA . ILE B 1 100 ? -7.34 -9.867 5.355 1 47.09 100 ILE B CA 1
ATOM 1678 C C . ILE B 1 100 ? -8.828 -10.188 5.48 1 47.09 100 ILE B C 1
ATOM 1680 O O . ILE B 1 100 ? -9.547 -10.219 4.477 1 47.09 100 ILE B O 1
ATOM 1684 N N . GLN B 1 101 ? -9.305 -10.312 6.602 1 48.28 101 GLN B N 1
ATOM 1685 C CA . GLN B 1 101 ? -10.672 -10.742 6.863 1 48.28 101 GLN B CA 1
ATOM 1686 C C . GLN B 1 101 ? -11.68 -9.672 6.434 1 48.28 101 GLN B C 1
ATOM 1688 O O . GLN B 1 101 ? -12.852 -9.969 6.223 1 48.28 101 GLN B O 1
ATOM 1693 N N . GLU B 1 102 ? -11.211 -8.602 6.008 1 50.09 102 GLU B N 1
ATOM 1694 C CA . GLU B 1 102 ? -12.148 -7.516 5.734 1 50.09 102 GLU B CA 1
ATOM 1695 C C . GLU B 1 102 ? -12.234 -7.23 4.238 1 50.09 102 GLU B C 1
ATOM 1697 O O . GLU B 1 102 ? -12.875 -6.258 3.824 1 50.09 102 GLU B O 1
ATOM 1702 N N . ALA B 1 103 ? -11.648 -7.961 3.439 1 56.91 103 ALA B N 1
ATOM 1703 C CA . ALA B 1 103 ? -11.789 -7.781 1.996 1 56.91 103 ALA B CA 1
ATOM 1704 C C . ALA B 1 103 ? -13.219 -8.078 1.544 1 56.91 103 ALA B C 1
ATOM 1706 O O . ALA B 1 103 ? -13.82 -9.062 1.978 1 56.91 103 ALA B O 1
ATOM 1707 N N . ASN B 1 104 ? -13.797 -7.086 0.817 1 63.31 104 ASN B N 1
ATOM 1708 C CA . ASN B 1 104 ? -15.156 -7.258 0.3 1 63.31 104 ASN B CA 1
ATOM 1709 C C . ASN B 1 104 ? -15.242 -8.438 -0.667 1 63.31 104 ASN B C 1
ATOM 1711 O O . ASN B 1 104 ? -16.266 -9.117 -0.728 1 63.31 104 ASN B O 1
ATOM 1715 N N . TYR B 1 105 ? -14.148 -8.562 -1.52 1 75.19 105 TYR B N 1
ATOM 1716 C CA . TYR B 1 105 ? -14.055 -9.641 -2.498 1 75.19 105 TYR B CA 1
ATOM 1717 C C . TYR B 1 105 ? -12.734 -10.391 -2.359 1 75.19 105 TYR B C 1
ATOM 1719 O O . TYR B 1 105 ? -11.68 -9.781 -2.15 1 75.19 105 TYR B O 1
ATOM 1727 N N . ILE B 1 106 ? -12.938 -11.68 -2.213 1 84.5 106 ILE B N 1
ATOM 1728 C CA . ILE B 1 106 ? -11.758 -12.531 -2.158 1 84.5 106 ILE B CA 1
ATOM 1729 C C . ILE B 1 106 ? -11.75 -13.484 -3.355 1 84.5 106 ILE B C 1
ATOM 1731 O O . ILE B 1 106 ? -12.695 -14.242 -3.561 1 84.5 106 ILE B O 1
ATOM 1735 N N . LEU B 1 107 ? -10.734 -13.289 -4.246 1 91.06 107 LEU B N 1
ATOM 1736 C CA . LEU B 1 107 ? -10.461 -14.281 -5.281 1 91.06 107 LEU B CA 1
ATOM 1737 C C . LEU B 1 107 ? -9.391 -15.273 -4.816 1 91.06 107 LEU B C 1
ATOM 1739 O O . LEU B 1 107 ? -8.195 -14.984 -4.918 1 91.06 107 LEU B O 1
ATOM 1743 N N . ASP B 1 108 ? -9.898 -16.312 -4.25 1 91.94 108 ASP B N 1
ATOM 1744 C CA . ASP B 1 108 ? -9.008 -17.406 -3.828 1 91.94 108 ASP B CA 1
ATOM 1745 C C . ASP B 1 108 ? -8.844 -18.438 -4.934 1 91.94 108 ASP B C 1
ATOM 1747 O O . ASP B 1 108 ? -9.789 -19.156 -5.27 1 91.94 108 ASP B O 1
ATOM 1751 N N . ILE B 1 109 ? -7.574 -18.453 -5.543 1 94.75 109 ILE B N 1
ATOM 1752 C CA . ILE B 1 109 ? -7.398 -19.375 -6.672 1 94.75 109 ILE B CA 1
ATOM 1753 C C . ILE B 1 109 ? -6.613 -20.594 -6.227 1 94.75 109 ILE B C 1
ATOM 1755 O O . ILE B 1 109 ? -6.191 -21.406 -7.055 1 94.75 109 ILE B O 1
ATOM 1759 N N . ARG B 1 110 ? -6.367 -20.719 -4.941 1 93.25 110 ARG B N 1
ATOM 1760 C CA . ARG B 1 110 ? -5.641 -21.891 -4.469 1 93.25 110 ARG B CA 1
ATOM 1761 C C . ARG B 1 110 ? -6.477 -23.156 -4.633 1 93.25 110 ARG B C 1
ATOM 1763 O O . ARG B 1 110 ? -7.699 -23.125 -4.5 1 93.25 110 ARG B O 1
ATOM 1770 N N . LYS B 1 111 ? -5.711 -24.141 -4.996 1 89.88 111 LYS B N 1
ATOM 1771 C CA . LYS B 1 111 ? -6.383 -25.438 -5.012 1 89.88 111 LYS B CA 1
ATOM 1772 C C . LYS B 1 111 ? -6.488 -26.031 -3.605 1 89.88 111 LYS B C 1
ATOM 1774 O O . LYS B 1 111 ? -5.574 -25.875 -2.793 1 89.88 111 LYS B O 1
ATOM 1779 N N . SER B 1 112 ? -7.637 -26.469 -3.094 1 73.56 112 SER B N 1
ATOM 1780 C CA . SER B 1 112 ? -7.848 -27.203 -1.852 1 73.56 112 SER B CA 1
ATOM 1781 C C . SER B 1 112 ? -7.09 -28.531 -1.856 1 73.56 112 SER B C 1
ATOM 1783 O O . SER B 1 112 ? -6.91 -29.141 -2.91 1 73.56 112 SER B O 1
#

Solvent-accessible surface area (backbone atoms only — not comparable to full-atom values): 11232 Å² total; per-residue (Å²): 130,41,45,36,37,38,39,27,21,38,73,85,28,30,19,31,32,43,33,37,32,26,40,82,44,83,40,73,88,50,75,52,35,47,25,26,34,53,36,68,92,39,25,54,75,43,72,68,49,46,50,50,52,52,49,46,58,72,55,30,42,37,42,30,20,40,39,24,51,78,83,40,49,38,56,31,46,42,47,74,38,78,89,77,29,35,39,36,32,39,30,13,55,37,67,71,50,79,50,82,86,50,38,78,40,75,50,70,31,47,54,130,131,42,45,37,38,38,38,26,24,38,73,81,16,32,25,29,30,42,34,37,32,25,38,83,46,83,43,74,88,48,76,55,36,48,26,26,35,53,36,69,92,40,26,54,77,43,71,67,50,47,50,51,51,50,49,45,59,73,56,29,42,36,43,27,22,40,37,24,50,78,83,42,52,39,54,29,47,44,46,75,38,79,90,77,28,36,38,36,32,39,23,13,49,26,59,76,45,80,48,85,85,38,41,73,39,74,50,70,32,47,53,130

Foldseek 3Di:
DKKKWKWFAFLVGDIDIDIADWAWDDPPPQPQKTKTAGDPVGDDLDPVVLVVVVCRQVGGGRQQIWMDINRQIAGAGWDADSVRRMIMGRGDPWDSPPDPVTDPDDDDPDDD/DKKKWKWFAFLVGDIDIDIADWAWDDPPPQPQKTKTAGDPVGDDLDPVVLVVVVCRQPGGGRQQIWMDINNQIAGAGWDADSVRRMIMGRGDPFDSCSDPVTDPDDDDPDDD

Organism: Fusobacterium vincentii (NCBI:txid155615)